Protein AF-A0A951DJC1-F1 (afdb_monomer_lite)

Secondary structure (DSSP, 8-state):
--HHHHTSTHHHHHHHHHHHHHHHHHHHHHHHS-HHHHHHHHHHHHHHHHHHHHHHHTT-S-SSHHHHHHHHHHHHHHTT-TTHHHHHHHHHHHHHHHTTSTT-HHHHHHHS---S-HHHHHHHTSHHHHHHHHHHHHHTT-STT--HHHHHHHHHHHHHHHHHHHHTT-HHHHHHHHHHHHHHIIIIIHHHHHHHHEE-TT---SS--B--SSTT--GGGHHHHHH-TTS-GGG-----SSPBPTTHHHHHHIIIIIS---EEPPPP-----

Foldseek 3Di:
DDPVCCPDLCVLVVLVVLLVVLLVVLVCLLVPPDCVVSVVVNLLSLLVNLVSLLLLLLVQSDPDNVVSLVVQLLCLQLLLVLLLSLLCSLLVVQCLVQPLHPSRPVVVVQPPDDDPDLVVLLVCLFQVVVSVVSLVCLVVCSRVSHDVVSSNSSNVSNVVNCVVCVVVVNNVVVVSSVVSSSCSRRQVVSLLVLQQFWDAPPDLDRGAQAQAPSPPQSSSFVSCCSVVVNRDSVSGDHPDPDGHYNVSSVVSSCCVRRVVRIHTHDHPPPDPD

Radius of gyration: 18.77 Å; chains: 1; bounding box: 51×40×59 Å

pLDDT: mean 81.58, std 13.63, range [37.12, 98.5]

Sequence (273 aa):
MSAALLRSRHAAWLTHGSAAVMTVALFALLLRVPFAYAFVPAVLLTHRIGVMMHEYIHGIPFRRYANCLRVLAFFDGVMLMFGLLELFRATHLSHHRWLNGEGDSAFDNARVKRHPNRVLGALLALEVTQHLKFYWEALHGKHPFARPRRIAFCFAWSCCCIAAWCLIGRADIVWKLLLLTAFTTSVPVSLRGAVEHHAEPGHDGFANEYRTLIPLFNLNRHIHHHEQPALPWYLLEFRTPEPLHPRHYYTYWFRTYVRKELVLMQPMQRARR

Structure (mmCIF, N/CA/C/O backbone):
data_AF-A0A951DJC1-F1
#
_entry.id   AF-A0A951DJC1-F1
#
loop_
_atom_site.group_PDB
_atom_site.id
_atom_site.type_symbol
_atom_site.label_atom_id
_atom_site.label_alt_id
_atom_site.label_comp_id
_atom_site.label_asym_id
_atom_site.label_entity_id
_atom_site.label_seq_id
_atom_site.pdbx_PDB_ins_code
_atom_site.Cartn_x
_atom_site.Cartn_y
_atom_site.Cartn_z
_atom_site.occupancy
_atom_site.B_iso_or_equiv
_atom_site.auth_seq_id
_atom_site.auth_comp_id
_atom_site.auth_asym_id
_atom_site.auth_atom_id
_atom_site.pdbx_PDB_model_num
ATOM 1 N N . MET A 1 1 ? -16.039 -18.453 -9.980 1.00 54.06 1 MET A N 1
ATOM 2 C CA . MET A 1 1 ? -16.720 -17.170 -10.277 1.00 54.06 1 MET A CA 1
ATOM 3 C C . MET A 1 1 ? -16.652 -16.944 -11.785 1.00 54.06 1 MET A C 1
ATOM 5 O O . MET A 1 1 ? -15.575 -17.145 -12.330 1.00 54.06 1 MET A O 1
ATOM 9 N N . SER A 1 2 ? -17.757 -16.648 -12.480 1.00 63.22 2 SER A N 1
ATOM 10 C CA . SER A 1 2 ? -17.756 -16.602 -13.955 1.00 63.22 2 SER A CA 1
ATOM 11 C C . SER A 1 2 ? -17.016 -15.366 -14.491 1.00 63.22 2 SER A C 1
ATOM 13 O O . SER A 1 2 ? -17.148 -14.270 -13.945 1.00 63.22 2 SER A O 1
ATOM 15 N N . ALA A 1 3 ? -16.259 -15.522 -15.584 1.00 61.91 3 ALA A N 1
ATOM 16 C CA . ALA A 1 3 ? -15.541 -14.421 -16.244 1.00 61.91 3 ALA A CA 1
ATOM 17 C C . ALA A 1 3 ? -16.479 -13.269 -16.667 1.00 61.91 3 ALA A C 1
ATOM 19 O O . ALA A 1 3 ? -16.078 -12.106 -16.682 1.00 61.91 3 ALA A O 1
ATOM 20 N N . ALA A 1 4 ? -17.751 -13.580 -16.933 1.00 67.44 4 ALA A N 1
ATOM 21 C CA . ALA A 1 4 ? -18.793 -12.603 -17.234 1.00 67.44 4 ALA A CA 1
ATOM 22 C C . ALA A 1 4 ? -19.083 -11.650 -16.059 1.00 67.44 4 ALA A C 1
ATOM 24 O O . ALA A 1 4 ? -19.261 -10.452 -16.271 1.00 67.44 4 ALA A O 1
ATOM 25 N N . LEU A 1 5 ? -19.080 -12.143 -14.813 1.00 64.88 5 LEU A N 1
ATOM 26 C CA . LEU A 1 5 ? -19.344 -11.314 -13.632 1.00 64.88 5 LEU A CA 1
ATOM 27 C C . LEU A 1 5 ? -18.210 -10.308 -13.390 1.00 64.88 5 LEU A C 1
ATOM 29 O O . LEU A 1 5 ? -18.478 -9.135 -13.125 1.00 64.88 5 LEU A O 1
ATOM 33 N N . LEU A 1 6 ? -16.962 -10.748 -13.579 1.00 64.25 6 LEU A N 1
ATOM 34 C CA . LEU A 1 6 ? -15.753 -9.927 -13.449 1.00 64.25 6 LEU A CA 1
ATOM 35 C C . LEU A 1 6 ? -15.613 -8.846 -14.529 1.00 64.25 6 LEU A C 1
ATOM 37 O O . LEU A 1 6 ? -14.965 -7.835 -14.293 1.00 64.25 6 LEU A O 1
ATOM 41 N N . ARG A 1 7 ? -16.226 -9.032 -15.702 1.00 68.62 7 ARG A N 1
ATOM 42 C CA . ARG A 1 7 ? -16.243 -8.031 -16.784 1.00 68.62 7 ARG A CA 1
ATOM 43 C C . ARG A 1 7 ? -17.477 -7.121 -16.749 1.00 68.62 7 ARG A C 1
ATOM 45 O O . ARG A 1 7 ? -17.614 -6.232 -17.582 1.00 68.62 7 ARG A O 1
ATOM 52 N N . SER A 1 8 ? -18.392 -7.343 -15.805 1.00 74.56 8 SER A N 1
ATOM 53 C CA . SER A 1 8 ? -19.644 -6.591 -15.705 1.00 74.56 8 SER A CA 1
ATOM 54 C C . SER A 1 8 ? -19.524 -5.361 -14.798 1.00 74.56 8 SER A C 1
ATOM 56 O O . SER A 1 8 ? -18.607 -5.242 -13.988 1.00 74.56 8 SER A O 1
ATOM 58 N N . ARG A 1 9 ? -20.540 -4.487 -14.830 1.00 73.31 9 ARG A N 1
ATOM 59 C CA . ARG A 1 9 ? -20.706 -3.378 -13.866 1.00 73.31 9 ARG A CA 1
ATOM 60 C C . ARG A 1 9 ? -20.701 -3.819 -12.392 1.00 73.31 9 ARG A C 1
ATOM 62 O O . ARG A 1 9 ? -20.522 -2.990 -11.506 1.00 73.31 9 ARG A O 1
ATOM 69 N N . HIS A 1 10 ? -20.913 -5.109 -12.123 1.00 77.56 10 HIS A N 1
ATOM 70 C CA . HIS A 1 10 ? -20.914 -5.681 -10.776 1.00 77.56 10 HIS A CA 1
ATOM 71 C C . HIS A 1 10 ? -19.505 -5.894 -10.214 1.00 77.56 10 HIS A C 1
ATOM 73 O O . HIS A 1 10 ? -19.353 -6.100 -9.014 1.00 77.56 10 HIS A O 1
ATOM 79 N N . ALA A 1 11 ? -18.465 -5.784 -11.041 1.00 76.81 11 ALA A N 1
ATOM 80 C CA . ALA A 1 11 ? -17.092 -5.960 -10.596 1.00 76.81 11 ALA A CA 1
ATOM 81 C C . ALA A 1 11 ? -16.640 -4.848 -9.624 1.00 76.81 11 ALA A C 1
ATOM 83 O O . ALA A 1 11 ? -15.939 -5.123 -8.654 1.00 76.81 11 ALA A O 1
ATOM 84 N N . ALA A 1 12 ? -17.133 -3.614 -9.794 1.00 82.38 12 ALA A N 1
ATOM 85 C CA . ALA A 1 12 ? -16.921 -2.535 -8.824 1.00 82.38 12 ALA A CA 1
ATOM 86 C C . ALA A 1 12 ? -17.571 -2.844 -7.463 1.0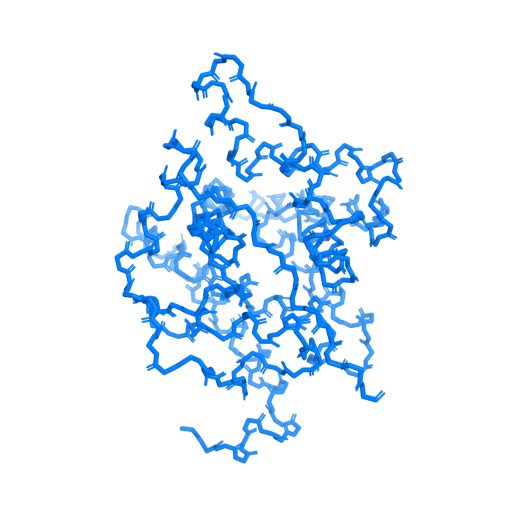0 82.38 12 ALA A C 1
ATOM 88 O O . ALA A 1 12 ? -16.956 -2.647 -6.417 1.00 82.38 12 ALA A O 1
ATOM 89 N N . TRP A 1 13 ? -18.789 -3.399 -7.468 1.00 85.00 13 TRP A N 1
ATOM 90 C CA . TRP A 1 13 ? -19.475 -3.831 -6.246 1.00 85.00 13 TRP A CA 1
ATOM 91 C C . TRP A 1 13 ? -18.718 -4.938 -5.524 1.00 85.00 13 TRP A C 1
ATOM 93 O O . TRP A 1 13 ? -18.621 -4.902 -4.300 1.00 85.00 13 TRP A O 1
ATOM 103 N N . LEU A 1 14 ? -18.130 -5.875 -6.270 1.00 83.25 14 LEU A N 1
ATOM 104 C CA . LEU A 1 14 ? -17.251 -6.886 -5.698 1.00 83.25 14 LEU A CA 1
ATOM 105 C C . LEU A 1 14 ? -16.027 -6.237 -5.038 1.00 83.25 14 LEU A C 1
ATOM 107 O O . LEU A 1 14 ? -15.735 -6.545 -3.890 1.00 83.25 14 LEU A O 1
ATOM 111 N N . THR A 1 15 ? -15.367 -5.282 -5.702 1.00 84.88 15 THR A N 1
ATOM 112 C CA . THR A 1 15 ? -14.230 -4.546 -5.125 1.00 84.88 15 THR A CA 1
ATOM 113 C C . THR A 1 15 ? -14.605 -3.841 -3.817 1.00 84.88 15 THR A C 1
ATOM 115 O O . THR A 1 15 ? -13.888 -3.968 -2.822 1.00 84.88 15 THR A O 1
ATOM 118 N N . HIS A 1 16 ? -15.730 -3.122 -3.785 1.00 89.88 16 HIS A N 1
ATOM 119 C CA . HIS A 1 16 ? -16.200 -2.435 -2.577 1.00 89.88 16 HIS A CA 1
ATOM 120 C C . HIS A 1 16 ? -16.595 -3.417 -1.471 1.00 89.88 16 HIS A C 1
ATOM 122 O O . HIS A 1 16 ? -16.168 -3.258 -0.329 1.00 89.88 16 HIS A O 1
ATOM 128 N N . GLY A 1 17 ? -17.372 -4.447 -1.814 1.00 90.56 17 GLY A N 1
ATOM 129 C CA . GLY A 1 17 ? -17.828 -5.469 -0.877 1.00 90.56 17 GLY A CA 1
ATOM 130 C C . GLY A 1 17 ? -16.662 -6.239 -0.265 1.00 90.56 17 GLY A C 1
ATOM 131 O O . GLY A 1 17 ? -16.597 -6.382 0.951 1.00 90.56 17 GLY A O 1
ATOM 132 N N . SER A 1 18 ? -15.689 -6.660 -1.077 1.00 89.56 18 SER A N 1
ATOM 133 C CA . SER A 1 18 ? -14.478 -7.326 -0.595 1.00 89.56 18 SER A CA 1
ATOM 134 C C . SER A 1 18 ? -13.646 -6.418 0.305 1.00 89.56 18 SER A C 1
ATOM 136 O O . SER A 1 18 ? -13.213 -6.869 1.363 1.00 89.56 18 SER A O 1
ATOM 138 N N . ALA A 1 19 ? -13.451 -5.145 -0.063 1.00 91.19 19 ALA A N 1
ATOM 139 C CA . ALA A 1 19 ? -12.747 -4.191 0.792 1.00 91.19 19 ALA A CA 1
ATOM 140 C C . ALA A 1 19 ? -13.448 -4.050 2.153 1.00 91.19 19 ALA A C 1
ATOM 142 O O . ALA A 1 19 ? -12.807 -4.241 3.182 1.00 91.19 19 ALA A O 1
ATOM 143 N N . ALA A 1 20 ? -14.766 -3.828 2.161 1.00 94.56 20 ALA A N 1
ATOM 144 C CA . ALA A 1 20 ? -15.555 -3.701 3.385 1.00 94.56 20 ALA A CA 1
ATOM 145 C C . ALA A 1 20 ? -15.499 -4.964 4.260 1.00 94.56 20 ALA A C 1
ATOM 147 O O . ALA A 1 20 ? -15.208 -4.868 5.451 1.00 94.56 20 ALA A O 1
ATOM 148 N N . VAL A 1 21 ? -15.717 -6.150 3.680 1.00 95.25 21 VAL A N 1
ATOM 149 C CA . VAL A 1 21 ? -15.676 -7.428 4.411 1.00 95.25 21 VAL A CA 1
ATOM 150 C C . VAL A 1 21 ? -14.300 -7.663 5.031 1.00 95.25 21 VAL A C 1
ATOM 152 O O . VAL A 1 21 ? -14.218 -8.028 6.201 1.00 95.25 21 VAL A O 1
ATOM 155 N N . MET A 1 22 ? -13.214 -7.411 4.293 1.00 95.06 22 MET A N 1
ATOM 156 C CA . MET A 1 22 ? -11.859 -7.574 4.828 1.00 95.06 22 MET A CA 1
ATOM 157 C C . MET A 1 22 ? -11.549 -6.571 5.940 1.00 95.06 22 MET A C 1
ATOM 159 O O . MET A 1 22 ? -10.903 -6.940 6.917 1.00 95.06 22 MET A O 1
ATOM 163 N N . THR A 1 23 ? -12.022 -5.327 5.831 1.00 96.38 23 THR A N 1
ATOM 164 C CA . THR A 1 23 ? -11.871 -4.322 6.893 1.00 96.38 23 THR A CA 1
ATOM 165 C C . THR A 1 23 ? -12.632 -4.721 8.150 1.00 96.38 23 THR A C 1
ATOM 167 O O . THR A 1 23 ? -12.064 -4.696 9.239 1.00 96.38 23 THR A O 1
ATOM 170 N N . VAL A 1 24 ? -13.887 -5.154 8.014 1.00 97.94 24 VAL A N 1
ATOM 171 C CA . VAL A 1 24 ? -14.684 -5.645 9.147 1.00 97.94 24 VAL A CA 1
ATOM 172 C C . VAL A 1 24 ? -14.013 -6.857 9.792 1.00 97.94 24 VAL A C 1
ATOM 174 O O . VAL A 1 24 ? -13.869 -6.890 11.011 1.00 97.94 24 VAL A O 1
ATOM 177 N N . ALA A 1 25 ? -13.541 -7.818 8.992 1.00 97.81 25 ALA A N 1
ATOM 178 C CA . ALA A 1 25 ? -12.820 -8.986 9.490 1.00 97.81 25 ALA A CA 1
ATOM 179 C C . ALA A 1 25 ? -11.527 -8.600 10.225 1.00 97.81 25 ALA A C 1
ATOM 181 O O . ALA A 1 25 ? -11.255 -9.134 11.299 1.00 97.81 25 ALA A O 1
ATOM 182 N N . LEU A 1 26 ? -10.758 -7.643 9.693 1.00 97.62 26 LEU A N 1
ATOM 183 C CA . LEU A 1 26 ? -9.545 -7.135 10.333 1.00 97.62 26 LEU A CA 1
ATOM 184 C C . LEU A 1 26 ? -9.864 -6.565 11.717 1.00 97.62 26 LEU A C 1
ATOM 186 O O . LEU A 1 26 ? -9.275 -6.994 12.706 1.00 97.62 26 LEU A O 1
ATOM 190 N N . PHE A 1 27 ? -10.821 -5.641 11.814 1.00 98.00 27 PHE A N 1
ATOM 191 C CA . PHE A 1 27 ? -11.175 -5.047 13.103 1.00 98.00 27 PHE A CA 1
ATOM 192 C C . PHE A 1 27 ? -11.789 -6.066 14.063 1.00 98.00 27 PHE A C 1
ATOM 194 O O . PHE A 1 27 ? -11.450 -6.056 15.244 1.00 98.00 27 PHE A O 1
ATOM 201 N N . ALA A 1 28 ? -12.616 -6.996 13.580 1.00 98.12 28 ALA A N 1
ATOM 202 C CA . ALA A 1 28 ? -13.135 -8.083 14.404 1.00 98.12 28 ALA A CA 1
ATOM 203 C C . ALA A 1 28 ? -11.998 -8.920 15.016 1.00 98.12 28 ALA A C 1
ATOM 205 O O . ALA A 1 28 ? -12.021 -9.176 16.220 1.00 98.12 28 ALA A O 1
ATOM 206 N N . LEU A 1 29 ? -10.971 -9.270 14.232 1.00 97.69 29 LEU A N 1
ATOM 207 C CA . LEU A 1 29 ? -9.788 -9.976 14.733 1.00 97.69 29 LEU A CA 1
ATOM 208 C C . LEU A 1 29 ? -9.048 -9.161 15.798 1.00 97.69 29 LEU A C 1
ATOM 210 O O . LEU A 1 29 ? -8.772 -9.685 16.874 1.00 97.69 29 LEU A O 1
ATOM 214 N N . LEU A 1 30 ? -8.772 -7.879 15.544 1.00 97.81 30 LEU A N 1
ATOM 215 C CA . LEU A 1 30 ? -8.028 -7.030 16.486 1.00 97.81 30 LEU A CA 1
ATOM 216 C C . LEU A 1 30 ? -8.774 -6.765 17.797 1.00 97.81 30 LEU A C 1
ATOM 218 O O . LEU A 1 30 ? -8.137 -6.560 18.838 1.00 97.81 30 LEU A O 1
ATOM 222 N N . LEU A 1 31 ? -10.107 -6.761 17.740 1.00 97.88 31 LEU A N 1
ATOM 223 C CA . LEU A 1 31 ? -10.978 -6.523 18.884 1.00 97.88 31 LEU A CA 1
ATOM 224 C C . LEU A 1 31 ? -11.231 -7.787 19.714 1.00 97.88 31 LEU A C 1
ATOM 226 O O . LEU A 1 31 ? -11.442 -7.651 20.918 1.00 97.88 31 LEU A O 1
ATOM 230 N N . ARG A 1 32 ? -11.262 -8.975 19.093 1.00 98.00 32 ARG A N 1
ATOM 231 C CA . ARG A 1 32 ? -11.750 -10.219 19.721 1.00 98.00 32 ARG A CA 1
ATOM 232 C C . ARG A 1 32 ? -10.676 -11.268 19.983 1.00 98.00 32 ARG A C 1
ATOM 234 O O . ARG A 1 32 ? -10.875 -12.108 20.853 1.00 98.00 32 ARG A O 1
ATOM 241 N N . VAL A 1 33 ? -9.571 -11.249 19.244 1.00 97.88 33 VAL A N 1
ATOM 242 C CA . VAL A 1 33 ? -8.529 -12.280 19.323 1.00 97.88 33 VAL A CA 1
ATOM 243 C C . VAL A 1 33 ? -7.272 -11.681 19.963 1.00 97.88 33 VAL A C 1
ATOM 245 O O . VAL A 1 33 ? -6.885 -10.564 19.605 1.00 97.88 33 VAL A O 1
ATOM 248 N N . PRO A 1 34 ? -6.598 -12.387 20.896 1.00 97.88 34 PRO A N 1
ATOM 249 C CA . PRO A 1 34 ? -5.318 -11.930 21.424 1.00 97.88 34 PRO A CA 1
ATOM 250 C C . PRO A 1 34 ? -4.332 -11.658 20.287 1.00 97.88 34 PRO A C 1
ATOM 252 O O . PRO A 1 34 ? -4.197 -12.456 19.356 1.00 97.88 34 PRO A O 1
ATOM 255 N N . PHE A 1 35 ? -3.636 -10.523 20.357 1.00 97.81 35 PHE A N 1
ATOM 256 C CA . PHE A 1 35 ? -2.899 -10.005 19.205 1.00 97.81 35 PHE A CA 1
ATOM 257 C C . PHE A 1 35 ? -1.813 -10.956 18.691 1.00 97.81 35 PHE A C 1
ATOM 259 O O . PHE A 1 35 ? -1.618 -11.035 17.485 1.00 97.81 35 PHE A O 1
ATOM 266 N N . ALA A 1 36 ? -1.179 -11.739 19.568 1.00 96.94 36 ALA A N 1
ATOM 267 C CA . ALA A 1 36 ? -0.195 -12.747 19.173 1.00 96.94 36 ALA A CA 1
ATOM 268 C C . ALA A 1 36 ? -0.748 -13.754 18.143 1.00 96.94 36 ALA A C 1
ATOM 270 O O . ALA A 1 36 ? -0.050 -14.111 17.197 1.00 96.94 36 ALA A O 1
ATOM 271 N N . TYR A 1 37 ? -2.017 -14.156 18.276 1.00 97.31 37 TYR A N 1
ATOM 272 C CA . TYR A 1 37 ? -2.683 -15.064 17.335 1.00 97.31 37 TYR A CA 1
ATOM 273 C C . TYR A 1 37 ? -3.344 -14.317 16.173 1.00 97.31 37 TYR A C 1
ATOM 275 O O . TYR A 1 37 ? -3.429 -14.836 15.062 1.00 97.31 37 TYR A O 1
ATOM 283 N N . ALA A 1 38 ? -3.795 -13.082 16.413 1.00 97.00 38 ALA A N 1
ATOM 284 C CA . ALA A 1 38 ? -4.402 -12.242 15.385 1.00 97.00 38 ALA A CA 1
ATOM 285 C C . ALA A 1 38 ? -3.376 -11.667 14.396 1.00 97.00 38 ALA A C 1
ATOM 287 O O . ALA A 1 38 ? -3.757 -11.288 13.293 1.00 97.00 38 ALA A O 1
ATOM 288 N N . PHE A 1 39 ? -2.095 -11.586 14.769 1.00 95.88 39 PHE A N 1
ATOM 289 C CA . PHE A 1 39 ? -1.081 -10.845 14.020 1.00 95.88 39 PHE A CA 1
ATOM 290 C C . PHE A 1 39 ? -0.947 -11.321 12.573 1.00 95.88 39 PHE A C 1
ATOM 292 O O . PHE A 1 39 ? -1.147 -10.537 11.651 1.00 95.88 39 PHE A O 1
ATOM 299 N N . VAL A 1 40 ? -0.670 -12.609 12.356 1.00 92.94 40 VAL A N 1
ATOM 300 C CA . VAL A 1 40 ? -0.492 -13.170 11.007 1.00 92.94 40 VAL A CA 1
ATOM 301 C C . VAL A 1 40 ? -1.741 -12.985 10.129 1.00 92.94 40 VAL A C 1
ATOM 303 O O . VAL A 1 40 ? -1.607 -12.408 9.046 1.00 92.94 40 VAL A O 1
ATOM 306 N N . PRO A 1 41 ? -2.961 -13.389 10.543 1.00 94.06 41 PRO A N 1
ATOM 307 C CA . PRO A 1 41 ? -4.149 -13.164 9.719 1.00 94.06 41 PRO A CA 1
ATOM 308 C C . PRO A 1 41 ? -4.463 -11.672 9.519 1.00 94.06 41 PRO A C 1
ATOM 310 O O . PRO A 1 41 ? -4.916 -11.289 8.440 1.00 94.06 41 PRO A O 1
ATOM 313 N N . ALA A 1 42 ? -4.168 -10.808 10.495 1.00 96.00 42 ALA A N 1
ATOM 314 C CA . ALA A 1 42 ? -4.338 -9.363 10.362 1.00 96.00 42 ALA A CA 1
ATOM 315 C C . ALA A 1 42 ? -3.329 -8.728 9.392 1.00 96.00 42 ALA A C 1
ATOM 317 O O . ALA A 1 42 ? -3.709 -7.834 8.636 1.00 96.00 42 ALA A O 1
ATOM 318 N N . VAL A 1 43 ? -2.078 -9.202 9.348 1.00 92.44 43 VAL A N 1
ATOM 319 C CA . VAL A 1 43 ? -1.088 -8.803 8.330 1.00 92.44 43 VAL A CA 1
ATOM 320 C C . VAL A 1 43 ? -1.579 -9.210 6.946 1.00 92.44 43 VAL A C 1
ATOM 322 O O . VAL A 1 43 ? -1.550 -8.399 6.021 1.00 92.44 43 VAL A O 1
ATOM 325 N N . LEU A 1 44 ? -2.085 -10.440 6.801 1.00 88.88 44 LEU A N 1
ATOM 326 C CA . LEU A 1 44 ? -2.641 -10.909 5.534 1.00 88.88 44 LEU A CA 1
ATOM 327 C C . LEU A 1 44 ? -3.805 -10.019 5.089 1.00 88.88 44 LEU A C 1
ATOM 329 O O . LEU A 1 44 ? -3.774 -9.509 3.972 1.00 88.88 44 LEU A O 1
ATOM 333 N N . LEU A 1 45 ? -4.787 -9.758 5.957 1.00 92.44 45 LEU A N 1
ATOM 334 C CA . LEU A 1 45 ? -5.916 -8.878 5.639 1.00 92.44 45 LEU A CA 1
ATOM 335 C C . LEU A 1 45 ? -5.477 -7.445 5.329 1.00 92.44 45 LEU A C 1
ATOM 337 O O . LEU A 1 45 ? -5.933 -6.883 4.340 1.00 92.44 45 LEU A O 1
ATOM 341 N N . THR A 1 46 ? -4.564 -6.870 6.113 1.00 93.19 46 THR A N 1
ATOM 342 C CA . THR A 1 46 ? -4.010 -5.526 5.875 1.00 93.19 46 THR A CA 1
ATOM 343 C C . THR A 1 46 ? -3.356 -5.441 4.500 1.00 93.19 46 THR A C 1
ATOM 345 O O . THR A 1 46 ? -3.651 -4.535 3.718 1.00 93.19 46 THR A O 1
ATOM 348 N N . HIS A 1 47 ? -2.533 -6.432 4.152 1.00 87.12 47 HIS A N 1
ATOM 349 C CA . HIS A 1 47 ? -1.918 -6.516 2.836 1.00 87.12 47 HIS A CA 1
ATOM 350 C C . HIS A 1 47 ? -2.969 -6.639 1.723 1.00 87.12 47 HIS A C 1
ATOM 352 O O . HIS A 1 47 ? -2.862 -5.955 0.706 1.00 87.12 47 HIS A O 1
ATOM 358 N N . ARG A 1 48 ? -4.021 -7.451 1.922 1.00 85.62 48 ARG A N 1
ATOM 359 C CA . ARG A 1 48 ? -5.137 -7.585 0.967 1.00 85.62 48 ARG A CA 1
ATOM 360 C C . ARG A 1 48 ? -5.952 -6.306 0.811 1.00 85.62 48 ARG A C 1
ATOM 362 O O . ARG A 1 48 ? -6.366 -5.987 -0.297 1.00 85.62 48 ARG A O 1
ATOM 369 N N . ILE A 1 49 ? -6.161 -5.553 1.881 1.00 91.31 49 ILE A N 1
ATOM 370 C CA . ILE A 1 49 ? -6.815 -4.246 1.810 1.00 91.31 49 ILE A CA 1
ATOM 371 C C . ILE A 1 49 ? -5.959 -3.287 0.977 1.00 91.31 49 ILE A C 1
ATOM 373 O O . ILE A 1 49 ? -6.483 -2.680 0.047 1.00 91.31 49 ILE A O 1
ATOM 377 N N . GLY A 1 50 ? -4.648 -3.203 1.233 1.00 88.75 50 GLY A N 1
ATOM 378 C CA . GLY A 1 50 ? -3.732 -2.361 0.447 1.00 88.75 50 GLY A CA 1
ATOM 379 C C . GLY A 1 50 ? -3.705 -2.734 -1.040 1.00 88.75 50 GLY A C 1
ATOM 380 O O . GLY A 1 50 ? -3.722 -1.876 -1.918 1.00 88.75 50 GLY A O 1
ATOM 381 N N . VAL A 1 51 ? -3.767 -4.030 -1.321 1.00 82.38 51 VAL A N 1
ATOM 382 C CA . VAL A 1 51 ? -3.980 -4.601 -2.653 1.00 82.38 51 VAL A CA 1
ATOM 383 C C . VAL A 1 51 ? -5.272 -4.101 -3.304 1.00 82.38 51 VAL A C 1
ATOM 385 O O . VAL A 1 51 ? -5.254 -3.701 -4.459 1.00 82.38 51 VAL A O 1
ATOM 388 N N . MET A 1 52 ? -6.392 -4.073 -2.581 1.00 86.38 52 MET A N 1
ATOM 389 C CA . MET A 1 52 ? -7.641 -3.546 -3.130 1.00 86.38 52 MET A CA 1
ATOM 390 C C . MET A 1 52 ? -7.548 -2.042 -3.352 1.00 86.38 52 MET A C 1
ATOM 392 O O . MET A 1 52 ? -8.100 -1.549 -4.329 1.00 86.38 52 MET A O 1
ATOM 396 N N . MET A 1 53 ? -6.837 -1.316 -2.482 1.00 91.88 53 MET A N 1
ATOM 397 C CA . MET A 1 53 ? -6.606 0.123 -2.632 1.00 91.88 53 MET A CA 1
ATOM 398 C C . MET A 1 53 ? -5.842 0.462 -3.914 1.00 91.88 53 MET A C 1
ATOM 400 O O . MET A 1 53 ? -6.081 1.519 -4.494 1.00 91.88 53 MET A O 1
ATOM 404 N N . HIS A 1 54 ? -5.006 -0.447 -4.417 1.00 88.19 54 HIS A N 1
ATOM 405 C CA . HIS A 1 54 ? -4.321 -0.294 -5.703 1.00 88.19 54 HIS A CA 1
ATOM 406 C C . HIS A 1 54 ? -5.288 -0.052 -6.875 1.00 88.19 54 HIS A C 1
ATOM 408 O O . HIS A 1 54 ? -5.045 0.823 -7.699 1.00 88.19 54 HIS A O 1
ATOM 414 N N . GLU A 1 55 ? -6.456 -0.691 -6.892 1.00 86.56 55 GLU A N 1
ATOM 415 C CA . GLU A 1 55 ? -7.477 -0.436 -7.921 1.00 86.56 55 GLU A CA 1
ATOM 416 C C . GLU A 1 55 ? -8.037 0.993 -7.848 1.00 86.56 55 GLU A C 1
ATOM 418 O O . GLU A 1 55 ? -8.302 1.639 -8.864 1.00 86.56 55 GLU A O 1
ATOM 423 N N . TYR A 1 56 ? -8.194 1.529 -6.634 1.00 92.06 56 TYR A N 1
ATOM 424 C CA . TYR A 1 56 ? -8.644 2.908 -6.429 1.00 92.06 56 TYR A CA 1
ATOM 425 C C . TYR A 1 56 ? -7.551 3.914 -6.806 1.00 92.06 56 TYR A C 1
ATOM 427 O O . TYR A 1 56 ? -7.881 4.996 -7.291 1.00 92.06 56 TYR A O 1
ATOM 435 N N . ILE A 1 57 ? -6.271 3.559 -6.647 1.00 92.44 57 ILE A N 1
ATOM 436 C CA . ILE A 1 57 ? -5.130 4.354 -7.136 1.00 92.44 57 ILE A CA 1
ATOM 437 C C . ILE A 1 57 ? -5.222 4.556 -8.650 1.00 92.44 57 ILE A C 1
ATOM 439 O O . ILE A 1 57 ? -5.005 5.670 -9.121 1.00 92.44 57 ILE A O 1
ATOM 443 N N . HIS A 1 58 ? -5.625 3.524 -9.393 1.00 89.25 58 HIS A N 1
ATOM 444 C CA . HIS A 1 58 ? -5.840 3.599 -10.846 1.00 89.25 58 HIS A CA 1
ATOM 445 C C . HIS A 1 58 ? -7.202 4.154 -11.254 1.00 89.25 58 HIS A C 1
ATOM 447 O O . HIS A 1 58 ? -7.472 4.367 -12.432 1.00 89.25 58 HIS A O 1
ATOM 453 N N . GLY A 1 59 ? -8.076 4.430 -10.288 1.00 90.25 59 GLY A N 1
ATOM 454 C CA . GLY A 1 59 ? -9.382 5.006 -10.566 1.00 90.25 59 GLY A CA 1
ATOM 455 C C . GLY A 1 59 ? -10.407 4.021 -11.126 1.00 90.25 59 GLY A C 1
ATOM 456 O O . GLY A 1 59 ? -11.441 4.460 -11.612 1.00 90.25 59 GLY A O 1
ATOM 457 N N . ILE A 1 60 ? -10.152 2.716 -11.045 1.00 87.62 60 ILE A N 1
ATOM 458 C CA . ILE A 1 60 ? -10.934 1.681 -11.735 1.00 87.62 60 ILE A CA 1
ATOM 459 C C . ILE A 1 60 ? -12.356 1.513 -11.163 1.00 87.62 60 ILE A C 1
ATOM 461 O O . ILE A 1 60 ? -13.307 1.455 -11.946 1.00 87.62 60 ILE A O 1
ATOM 465 N N . PRO A 1 61 ? -12.574 1.468 -9.828 1.00 87.31 61 PRO A N 1
ATOM 466 C CA . PRO A 1 61 ? -13.893 1.134 -9.282 1.00 87.31 61 PRO A CA 1
ATOM 467 C C . PRO A 1 61 ? -14.975 2.201 -9.505 1.00 87.31 61 PRO A C 1
ATOM 469 O O . PRO A 1 61 ? -16.162 1.884 -9.453 1.00 87.31 61 PRO A O 1
ATOM 472 N N . PHE A 1 62 ? -14.603 3.463 -9.759 1.00 88.69 62 PHE A N 1
ATOM 473 C CA . PHE A 1 62 ? -15.559 4.554 -9.962 1.00 88.69 62 PHE A CA 1
ATOM 474 C C . PHE A 1 62 ? -15.305 5.323 -11.255 1.00 88.69 62 PHE A C 1
ATOM 476 O O . PHE A 1 62 ? -14.183 5.695 -11.567 1.00 88.69 62 PHE A O 1
ATOM 483 N N . ARG A 1 63 ? -16.389 5.743 -11.921 1.00 86.06 63 ARG A N 1
ATOM 484 C CA . ARG A 1 63 ? -16.323 6.641 -13.092 1.00 86.06 63 ARG A CA 1
ATOM 485 C C . ARG A 1 63 ? -15.625 7.974 -12.805 1.00 86.06 63 ARG A C 1
ATOM 487 O O . ARG A 1 63 ? -14.998 8.548 -13.684 1.00 86.06 63 ARG A O 1
ATOM 494 N N . ARG A 1 64 ? -15.796 8.511 -11.592 1.00 91.94 64 ARG A N 1
ATOM 495 C CA . ARG A 1 64 ? -15.172 9.768 -11.159 1.00 91.94 64 ARG A CA 1
ATOM 496 C C . ARG A 1 64 ? -14.004 9.451 -10.241 1.00 91.94 64 ARG A C 1
ATOM 498 O O . ARG A 1 64 ? -14.221 9.030 -9.107 1.00 91.94 64 ARG A O 1
ATOM 505 N N . TYR A 1 65 ? -12.792 9.766 -10.686 1.00 92.19 65 TYR A N 1
ATOM 506 C CA . TYR A 1 65 ? -11.570 9.526 -9.915 1.00 92.19 65 TYR A CA 1
ATOM 507 C C . TYR A 1 65 ? -11.585 10.180 -8.523 1.00 92.19 65 TYR A C 1
ATOM 509 O O . TYR A 1 65 ? -11.086 9.613 -7.557 1.00 92.19 65 TYR A O 1
ATOM 517 N N . ALA A 1 66 ? -12.254 11.330 -8.378 1.00 94.62 66 ALA A N 1
ATOM 518 C CA . ALA A 1 66 ? -12.449 11.987 -7.085 1.00 94.62 66 ALA A CA 1
ATOM 519 C C . ALA A 1 66 ? -13.092 11.074 -6.021 1.00 94.62 66 ALA A C 1
ATOM 521 O O . ALA A 1 66 ? -12.754 11.189 -4.845 1.00 94.62 66 ALA A O 1
ATOM 522 N N . ASN A 1 67 ? -13.975 10.150 -6.411 1.00 96.06 67 ASN A N 1
ATOM 523 C CA . ASN A 1 67 ? -14.568 9.190 -5.479 1.00 96.06 67 ASN A CA 1
ATOM 524 C C . ASN A 1 67 ? -13.554 8.126 -5.047 1.00 96.06 67 ASN A C 1
ATOM 526 O O . ASN A 1 67 ? -13.511 7.782 -3.869 1.00 96.06 67 ASN A O 1
ATOM 530 N N . CYS A 1 68 ? -12.686 7.671 -5.954 1.00 94.62 68 CYS A N 1
ATOM 531 C CA . CYS A 1 68 ? -11.589 6.770 -5.601 1.00 94.62 68 CYS A CA 1
ATOM 532 C C . CYS A 1 68 ? -10.648 7.422 -4.585 1.00 94.62 68 CYS A C 1
ATOM 534 O O . CYS A 1 68 ? -10.307 6.812 -3.578 1.00 94.62 68 CYS A O 1
ATOM 536 N N . LEU A 1 69 ? -10.320 8.700 -4.788 1.00 95.69 69 LEU A N 1
ATOM 537 C CA . LEU A 1 69 ? -9.479 9.462 -3.865 1.00 95.69 69 LEU A CA 1
ATOM 538 C C . LEU A 1 69 ? -10.102 9.618 -2.469 1.00 95.69 69 LEU A C 1
ATOM 540 O O . LEU A 1 69 ? -9.368 9.650 -1.487 1.00 95.69 69 LEU A O 1
ATOM 544 N N . ARG A 1 70 ? -11.435 9.709 -2.364 1.00 96.69 70 ARG A N 1
ATOM 545 C CA . ARG A 1 70 ? -12.132 9.725 -1.065 1.00 96.69 70 ARG A CA 1
ATOM 546 C C . ARG A 1 70 ? -12.004 8.388 -0.345 1.00 96.69 70 ARG A C 1
ATOM 548 O O . ARG A 1 70 ? -11.744 8.383 0.851 1.00 96.69 70 ARG A O 1
ATOM 555 N N . VAL A 1 71 ? -12.146 7.275 -1.068 1.00 96.75 71 VAL A N 1
ATOM 556 C CA . VAL A 1 71 ? -11.949 5.938 -0.488 1.00 96.75 71 VAL A CA 1
ATOM 557 C C . VAL A 1 71 ? -10.505 5.755 -0.033 1.00 96.75 71 VAL A C 1
ATOM 559 O O . VAL A 1 71 ? -10.286 5.328 1.094 1.00 96.75 71 VAL A O 1
ATOM 562 N N . LEU A 1 72 ? -9.525 6.157 -0.848 1.00 96.62 72 LEU A N 1
ATOM 563 C CA . LEU A 1 72 ? -8.118 6.131 -0.443 1.00 96.62 72 LEU A CA 1
ATOM 564 C C . LEU A 1 72 ? -7.888 6.954 0.830 1.00 96.62 72 LEU A C 1
ATOM 566 O O . LEU A 1 72 ? -7.301 6.449 1.775 1.00 96.62 72 LEU A O 1
ATOM 570 N N . ALA A 1 73 ? -8.401 8.185 0.902 1.00 96.94 73 ALA A N 1
ATOM 571 C CA . ALA A 1 73 ? -8.244 9.011 2.097 1.00 96.94 73 ALA A CA 1
ATOM 572 C C . ALA A 1 73 ? -8.910 8.391 3.339 1.00 96.94 73 ALA A C 1
ATOM 574 O O . ALA A 1 73 ? -8.333 8.431 4.422 1.00 96.94 73 ALA A O 1
ATOM 575 N N . PHE A 1 74 ? -10.088 7.775 3.185 1.00 97.44 74 PHE A N 1
ATOM 576 C CA . PHE A 1 74 ? -10.750 7.042 4.265 1.00 97.44 74 PHE A CA 1
ATOM 577 C C . PHE A 1 74 ? -9.863 5.912 4.800 1.00 97.44 74 PHE A C 1
ATOM 579 O O . PHE A 1 74 ? -9.616 5.853 6.005 1.00 97.44 74 PHE A O 1
ATOM 586 N N . PHE A 1 75 ? -9.353 5.057 3.907 1.00 97.12 75 PHE A N 1
ATOM 587 C CA . PHE A 1 75 ? -8.496 3.930 4.275 1.00 97.12 75 PHE A CA 1
ATOM 588 C C . PHE A 1 75 ? -7.150 4.366 4.846 1.00 97.12 75 PHE A C 1
ATOM 590 O O . PHE A 1 75 ? -6.658 3.715 5.761 1.00 97.12 75 PHE A O 1
ATOM 597 N N . ASP A 1 76 ? -6.588 5.473 4.361 1.00 96.25 76 ASP A N 1
ATOM 598 C CA . ASP A 1 76 ? -5.352 6.035 4.898 1.00 96.25 76 ASP A CA 1
ATOM 599 C C . ASP A 1 76 ? -5.496 6.335 6.401 1.00 96.25 76 ASP A C 1
ATOM 601 O O . ASP A 1 76 ? -4.710 5.839 7.205 1.00 96.25 76 ASP A O 1
ATOM 605 N N . GLY A 1 77 ? -6.566 7.028 6.807 1.00 96.75 77 GLY A N 1
ATOM 606 C CA . GLY A 1 77 ? -6.788 7.305 8.229 1.00 96.75 77 GLY A CA 1
ATOM 607 C C . GLY A 1 77 ? -7.211 6.092 9.042 1.00 96.75 77 GLY A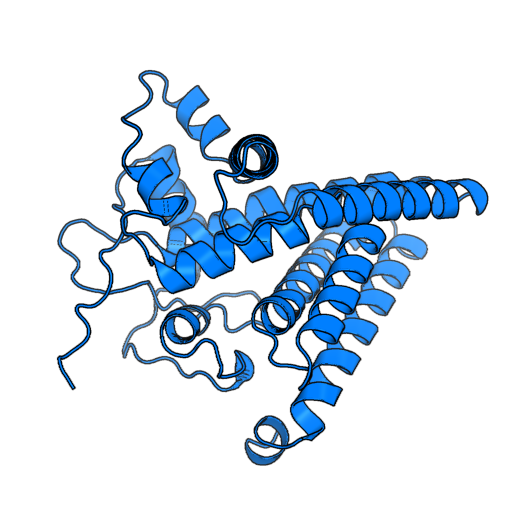 C 1
ATOM 608 O O . GLY A 1 77 ? -6.673 5.879 10.121 1.00 96.75 77 GLY A O 1
ATOM 609 N N . VAL A 1 78 ? -8.119 5.253 8.534 1.00 96.38 78 VAL A N 1
ATOM 610 C CA . VAL A 1 78 ? -8.584 4.062 9.271 1.00 96.38 78 VAL A CA 1
ATOM 611 C C . VAL A 1 78 ? -7.442 3.078 9.545 1.00 96.38 78 VAL A C 1
ATOM 613 O O . VAL A 1 78 ? -7.428 2.436 10.594 1.00 96.38 78 VAL A O 1
ATOM 616 N N . MET A 1 79 ? -6.471 2.985 8.634 1.00 96.06 79 MET A N 1
ATOM 617 C CA . MET A 1 79 ? -5.298 2.112 8.758 1.00 96.06 79 MET A CA 1
ATOM 618 C C . MET A 1 79 ? -4.074 2.827 9.362 1.00 96.06 79 MET A C 1
ATOM 620 O O . MET A 1 79 ? -2.994 2.237 9.419 1.00 96.06 79 MET A O 1
ATOM 624 N N . LEU A 1 80 ? -4.229 4.076 9.824 1.00 96.50 80 LEU A N 1
ATOM 625 C CA . LEU A 1 80 ? -3.171 4.907 10.414 1.00 96.50 80 LEU A CA 1
ATOM 626 C C . LEU A 1 80 ? -1.926 5.017 9.519 1.00 96.50 80 LEU A C 1
ATOM 628 O O . LEU A 1 80 ? -0.804 4.730 9.934 1.00 96.50 80 LEU A O 1
ATOM 632 N N . MET A 1 81 ? -2.138 5.400 8.262 1.00 94.19 81 MET A N 1
ATOM 633 C CA . MET A 1 81 ? -1.094 5.520 7.245 1.00 94.19 81 MET A CA 1
ATOM 634 C C . MET A 1 81 ? -0.527 6.941 7.129 1.00 94.19 81 MET A C 1
ATOM 636 O O . MET A 1 81 ? 0.521 7.123 6.520 1.00 94.19 81 MET A O 1
ATOM 640 N N . PHE A 1 82 ? -1.150 7.944 7.748 1.00 94.94 82 PHE A N 1
ATOM 641 C CA . PHE A 1 82 ? -0.628 9.311 7.868 1.00 94.94 82 PHE A CA 1
ATOM 642 C C . PHE A 1 82 ? -0.314 10.031 6.543 1.00 94.94 82 PHE A C 1
ATOM 644 O O . PHE A 1 82 ? 0.542 10.911 6.495 1.00 94.94 82 PHE A O 1
ATOM 651 N N . GLY A 1 83 ? -1.024 9.699 5.466 1.00 93.38 83 GLY A N 1
ATOM 652 C CA . GLY A 1 83 ? -0.789 10.217 4.116 1.00 93.38 83 GLY A CA 1
ATOM 653 C C . GLY A 1 83 ? 0.062 9.309 3.233 1.00 93.38 83 GLY A C 1
ATOM 654 O O . GLY A 1 83 ? 0.333 9.663 2.080 1.00 93.38 83 GLY A O 1
ATOM 655 N N . LEU A 1 84 ? 0.454 8.132 3.730 1.00 91.50 84 LEU A N 1
ATOM 656 C CA . LEU A 1 84 ? 1.349 7.221 3.025 1.00 91.50 84 LEU A CA 1
ATOM 657 C C . LEU A 1 84 ? 0.668 6.658 1.788 1.00 91.50 84 LEU A C 1
ATOM 659 O O . LEU A 1 84 ? 1.335 6.402 0.794 1.00 91.50 84 LEU A O 1
ATOM 663 N N . LEU A 1 85 ? -0.657 6.505 1.812 1.00 92.81 85 LEU A N 1
ATOM 664 C CA . LEU A 1 85 ? -1.394 5.981 0.674 1.00 92.81 85 LEU A CA 1
ATOM 665 C C . LEU A 1 85 ? -1.484 7.009 -0.460 1.00 92.81 85 LEU A C 1
ATOM 667 O O . LEU A 1 85 ? -1.422 6.632 -1.627 1.00 92.81 85 LEU A O 1
ATOM 671 N N . GLU A 1 86 ? -1.570 8.307 -0.147 1.00 93.31 86 GLU A N 1
ATOM 672 C CA . GLU A 1 86 ? -1.461 9.374 -1.156 1.00 93.31 86 GLU A CA 1
ATOM 673 C C . GLU A 1 86 ? -0.052 9.445 -1.745 1.00 93.31 86 GLU A C 1
ATOM 675 O O . GLU A 1 86 ? 0.105 9.643 -2.953 1.00 93.31 86 GLU A O 1
ATOM 680 N N . LEU A 1 87 ? 0.965 9.280 -0.899 1.00 91.12 87 LEU A N 1
ATOM 681 C CA . LEU A 1 87 ? 2.351 9.260 -1.335 1.00 91.12 87 LEU A CA 1
ATOM 682 C C . LEU A 1 87 ? 2.625 8.060 -2.241 1.00 91.12 87 LEU A C 1
ATOM 684 O O . LEU A 1 87 ? 3.100 8.240 -3.359 1.00 91.12 87 LEU A O 1
ATOM 688 N N . PHE A 1 88 ? 2.228 6.868 -1.797 1.00 89.75 88 PHE A N 1
ATOM 689 C CA . PHE A 1 88 ? 2.309 5.639 -2.573 1.00 89.75 88 PHE A CA 1
ATOM 690 C C . PHE A 1 88 ? 1.535 5.775 -3.885 1.00 89.75 88 PHE A C 1
ATOM 692 O O . PHE A 1 88 ? 2.069 5.463 -4.935 1.00 89.75 88 PHE A O 1
ATOM 699 N N . ARG A 1 89 ? 0.314 6.325 -3.883 1.00 92.56 89 ARG A N 1
ATOM 700 C CA . ARG A 1 89 ? -0.433 6.618 -5.120 1.00 92.56 89 ARG A CA 1
ATOM 701 C C . ARG A 1 89 ? 0.375 7.501 -6.070 1.00 92.56 89 ARG A C 1
ATOM 703 O O . ARG A 1 89 ? 0.389 7.258 -7.273 1.00 92.56 89 ARG A O 1
ATOM 710 N N . ALA A 1 90 ? 1.003 8.553 -5.555 1.00 89.56 90 ALA A N 1
ATOM 711 C CA . ALA A 1 90 ? 1.759 9.488 -6.370 1.00 89.56 90 ALA A CA 1
ATOM 712 C C . ALA A 1 90 ? 3.008 8.852 -6.988 1.00 89.56 90 ALA A C 1
ATOM 714 O O . ALA A 1 90 ? 3.208 8.981 -8.197 1.00 89.56 90 ALA A O 1
ATOM 715 N N . THR A 1 91 ? 3.815 8.157 -6.184 1.00 86.50 91 THR A N 1
ATOM 716 C CA . THR A 1 91 ? 5.015 7.455 -6.656 1.00 86.50 91 THR A CA 1
ATOM 717 C C . THR A 1 91 ? 4.644 6.296 -7.574 1.00 86.50 91 THR A C 1
ATOM 719 O O . THR A 1 91 ? 5.251 6.142 -8.625 1.00 86.50 91 THR A O 1
ATOM 722 N N . HIS A 1 92 ? 3.567 5.569 -7.273 1.00 87.56 92 HIS A N 1
ATOM 723 C CA . HIS A 1 92 ? 3.043 4.484 -8.102 1.00 87.56 92 HIS A CA 1
ATOM 724 C C . HIS A 1 92 ? 2.578 4.975 -9.481 1.00 87.56 92 HIS A C 1
ATOM 726 O O . HIS A 1 92 ? 2.921 4.383 -10.499 1.00 87.56 92 HIS A O 1
ATOM 732 N N . LEU A 1 93 ? 1.853 6.094 -9.569 1.00 87.94 93 LEU A N 1
ATOM 733 C CA . LEU A 1 93 ? 1.484 6.674 -10.871 1.00 87.94 93 LEU A CA 1
ATOM 734 C C . LEU A 1 93 ? 2.695 7.241 -11.628 1.00 87.94 93 LEU A C 1
ATOM 736 O O . LEU A 1 93 ? 2.732 7.160 -12.856 1.00 87.94 93 LEU A O 1
ATOM 740 N N . SER A 1 94 ? 3.687 7.779 -10.908 1.00 85.75 94 SER A N 1
ATOM 741 C CA . SER A 1 94 ? 4.998 8.153 -11.466 1.00 85.75 94 SER A CA 1
ATOM 742 C C . SER A 1 94 ? 5.648 6.944 -12.127 1.00 85.75 94 SER A C 1
ATOM 744 O O . SER A 1 94 ? 5.983 6.975 -13.307 1.00 85.75 94 SER A O 1
ATOM 746 N N . HIS A 1 95 ? 5.716 5.847 -11.383 1.00 84.94 95 HIS A N 1
ATOM 747 C CA . HIS A 1 95 ? 6.276 4.585 -11.818 1.00 84.94 95 HIS A CA 1
ATOM 748 C C . HIS A 1 95 ? 5.534 4.011 -13.034 1.00 84.94 95 HIS A C 1
ATOM 750 O O . HIS A 1 95 ? 6.164 3.590 -13.989 1.00 84.94 95 HIS A O 1
ATOM 756 N N . HIS A 1 96 ? 4.203 4.083 -13.111 1.00 83.56 96 HIS A N 1
ATOM 757 C CA . HIS A 1 96 ? 3.497 3.681 -14.339 1.00 83.56 96 HIS A CA 1
ATOM 758 C C . HIS A 1 96 ? 3.804 4.579 -15.547 1.00 83.56 96 HIS A C 1
ATOM 760 O O . HIS A 1 96 ? 3.804 4.107 -16.684 1.00 83.56 96 HIS A O 1
ATOM 766 N N . ARG A 1 97 ? 4.033 5.878 -15.329 1.00 83.69 97 ARG A N 1
ATOM 767 C CA . ARG A 1 97 ? 4.298 6.836 -16.410 1.00 83.69 97 ARG A CA 1
ATOM 768 C C . ARG A 1 97 ? 5.726 6.740 -16.947 1.00 83.69 97 ARG A C 1
ATOM 770 O O . ARG A 1 97 ? 5.912 6.863 -18.155 1.00 83.69 97 ARG A O 1
ATOM 777 N N . TRP A 1 98 ? 6.696 6.563 -16.055 1.00 83.38 98 TRP A N 1
ATOM 778 C CA . TRP A 1 98 ? 8.133 6.610 -16.344 1.00 83.38 98 TRP A CA 1
ATOM 779 C C . TRP A 1 98 ? 8.858 5.299 -16.062 1.00 83.38 98 TRP A C 1
ATOM 781 O O . TRP A 1 98 ? 10.077 5.314 -15.999 1.00 83.38 98 TRP A O 1
ATOM 791 N N . LEU A 1 99 ? 8.111 4.210 -15.873 1.00 79.19 99 LEU A N 1
ATOM 792 C CA . LEU A 1 99 ? 8.531 2.833 -15.604 1.00 79.19 99 LEU A CA 1
ATOM 793 C C . LEU A 1 99 ? 10.030 2.602 -15.771 1.00 79.19 99 LEU A C 1
ATOM 795 O O . LEU A 1 99 ? 10.509 2.618 -16.897 1.00 79.19 99 LEU A O 1
ATOM 799 N N . ASN A 1 100 ? 10.750 2.424 -14.661 1.00 73.12 100 ASN A N 1
ATOM 800 C CA . ASN A 1 100 ? 12.192 2.164 -14.585 1.00 73.12 100 ASN A CA 1
ATOM 801 C C . ASN A 1 100 ? 13.085 3.102 -15.431 1.00 73.12 100 ASN A C 1
ATOM 803 O O . ASN A 1 100 ? 14.169 2.707 -15.860 1.00 73.12 100 ASN A O 1
ATOM 807 N N . GLY A 1 101 ? 12.654 4.343 -15.660 1.00 74.62 101 GLY A N 1
ATOM 808 C CA . GLY A 1 101 ? 13.371 5.385 -16.394 1.00 74.62 101 GLY A CA 1
ATOM 809 C C . GLY A 1 101 ? 13.403 6.724 -15.649 1.00 74.62 101 GLY A C 1
ATOM 810 O O . GLY A 1 101 ? 12.967 6.838 -14.505 1.00 74.62 101 GLY A O 1
ATOM 811 N N . GLU A 1 102 ? 13.937 7.765 -16.292 1.00 73.62 102 GLU A N 1
ATOM 812 C CA . GLU A 1 102 ? 14.051 9.099 -15.681 1.00 73.62 102 GLU A CA 1
ATOM 813 C C . GLU A 1 102 ? 12.662 9.673 -15.328 1.00 73.62 102 GLU A C 1
ATOM 815 O O . GLU A 1 102 ? 11.791 9.803 -16.189 1.00 73.62 102 GLU A O 1
ATOM 820 N N . GLY A 1 103 ? 12.453 10.002 -14.045 1.00 73.31 103 GLY A N 1
ATOM 821 C CA . GLY A 1 103 ? 11.152 10.401 -13.480 1.00 73.31 103 GLY A CA 1
ATOM 822 C C . GLY A 1 103 ? 10.454 9.312 -12.650 1.00 73.31 103 GLY A C 1
ATOM 823 O O . GLY A 1 103 ? 9.459 9.588 -11.970 1.00 73.31 103 GLY A O 1
ATOM 824 N N . ASP A 1 104 ? 10.975 8.084 -12.661 1.00 77.06 104 ASP A N 1
ATOM 825 C CA . ASP A 1 104 ? 10.593 7.028 -11.729 1.00 77.06 104 ASP A CA 1
ATOM 826 C C . ASP A 1 104 ? 11.466 7.074 -10.465 1.00 77.06 104 ASP A C 1
ATOM 828 O O . ASP A 1 104 ? 12.693 6.982 -10.519 1.00 77.06 104 ASP A O 1
ATOM 832 N N . SER A 1 105 ? 10.825 7.142 -9.298 1.00 68.81 105 SER A N 1
ATOM 833 C CA . SER A 1 105 ? 11.505 7.077 -8.003 1.00 68.81 105 SER A CA 1
ATOM 834 C C . SER A 1 105 ? 12.350 5.809 -7.824 1.00 68.81 105 SER A C 1
ATOM 836 O O . SER A 1 105 ? 13.368 5.844 -7.130 1.00 68.81 105 SER A O 1
ATOM 838 N N . ALA A 1 106 ? 11.959 4.692 -8.453 1.00 67.81 106 ALA A N 1
ATOM 839 C CA . ALA A 1 106 ? 12.736 3.454 -8.426 1.00 67.81 106 ALA A CA 1
ATOM 840 C C . ALA A 1 106 ? 14.046 3.582 -9.224 1.00 67.81 106 ALA A C 1
ATOM 842 O O . ALA A 1 106 ? 15.091 3.097 -8.782 1.00 67.81 106 ALA A O 1
ATOM 843 N N . PHE A 1 107 ? 14.017 4.293 -10.356 1.00 71.94 107 PHE A N 1
ATOM 844 C CA . PHE A 1 107 ? 15.194 4.566 -11.181 1.00 71.94 107 PHE A CA 1
ATOM 845 C C . PHE A 1 107 ? 16.183 5.501 -10.474 1.00 71.94 107 PHE A C 1
ATOM 847 O O . PHE A 1 107 ? 17.386 5.227 -10.449 1.00 71.94 107 PHE A O 1
ATOM 854 N N . ASP A 1 108 ? 15.683 6.554 -9.821 1.00 66.81 108 ASP A N 1
ATOM 855 C CA . ASP A 1 108 ? 16.515 7.478 -9.042 1.00 66.81 108 ASP A CA 1
ATOM 856 C C . ASP A 1 108 ? 17.234 6.756 -7.895 1.00 66.81 108 ASP A C 1
ATOM 858 O O . ASP A 1 108 ? 18.437 6.934 -7.691 1.00 66.81 108 ASP A O 1
ATOM 862 N N . ASN A 1 109 ? 16.527 5.876 -7.178 1.00 65.50 109 ASN A N 1
ATOM 863 C CA . ASN A 1 109 ? 17.116 5.079 -6.102 1.00 65.50 109 ASN A CA 1
ATOM 864 C C . ASN A 1 109 ? 18.151 4.060 -6.618 1.00 65.50 109 ASN A C 1
ATOM 866 O O . ASN A 1 109 ? 19.117 3.775 -5.911 1.00 65.50 109 ASN A O 1
ATOM 870 N N . ALA A 1 110 ? 17.998 3.544 -7.842 1.00 64.44 110 ALA A N 1
ATOM 871 C CA . ALA A 1 110 ? 18.978 2.652 -8.464 1.00 64.44 110 ALA A CA 1
ATOM 872 C C . ALA A 1 110 ? 20.235 3.393 -8.967 1.00 64.44 110 ALA A C 1
ATOM 874 O O . ALA A 1 110 ? 21.338 2.843 -8.904 1.00 64.44 110 ALA A O 1
ATOM 875 N N . ARG A 1 111 ? 20.100 4.647 -9.432 1.00 61.53 111 ARG A N 1
ATOM 876 C CA . ARG A 1 111 ? 21.232 5.501 -9.851 1.00 61.53 111 ARG A CA 1
ATOM 877 C C . ARG A 1 111 ? 22.084 5.988 -8.677 1.00 61.53 111 ARG A C 1
ATOM 879 O O . ARG A 1 111 ? 23.287 6.215 -8.850 1.00 61.53 111 ARG A O 1
ATOM 886 N N . VAL A 1 112 ? 21.501 6.152 -7.486 1.00 55.31 112 VAL A N 1
ATOM 887 C CA . VAL A 1 112 ? 22.235 6.568 -6.280 1.00 55.31 112 VAL A CA 1
ATOM 888 C C . VAL A 1 112 ? 23.091 5.402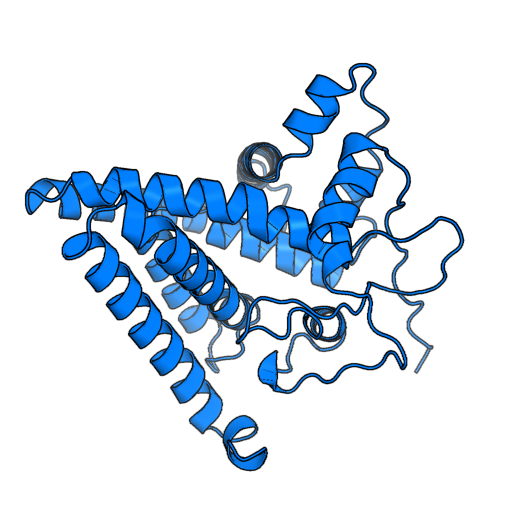 -5.756 1.00 55.31 112 VAL A C 1
ATOM 890 O O . VAL A 1 112 ? 22.678 4.563 -4.966 1.00 55.31 112 VAL A O 1
ATOM 893 N N . LYS A 1 113 ? 24.310 5.375 -6.303 1.00 52.31 113 LYS A N 1
ATOM 894 C CA . LYS A 1 113 ? 25.558 4.659 -5.983 1.00 52.31 113 LYS A CA 1
ATOM 895 C C . LYS A 1 113 ? 25.624 3.819 -4.692 1.00 52.31 113 LYS A C 1
ATOM 897 O O . LYS A 1 113 ? 25.230 4.238 -3.610 1.00 52.31 113 LYS A O 1
ATOM 902 N N . ARG A 1 114 ? 26.316 2.674 -4.831 1.00 52.84 114 ARG A N 1
ATOM 903 C CA . ARG A 1 114 ? 26.847 1.775 -3.783 1.00 52.84 114 ARG A CA 1
ATOM 904 C C . ARG A 1 114 ? 27.184 2.525 -2.487 1.00 52.84 114 ARG A C 1
ATOM 906 O O . ARG A 1 114 ? 28.197 3.218 -2.421 1.00 52.84 114 ARG A O 1
ATOM 913 N N . HIS A 1 115 ? 26.369 2.343 -1.448 1.00 54.59 115 HIS A N 1
ATOM 914 C CA . HIS A 1 115 ? 26.742 2.796 -0.112 1.00 54.59 115 HIS A CA 1
ATOM 915 C C . HIS A 1 115 ? 28.011 2.052 0.339 1.00 54.59 115 HIS A C 1
ATOM 917 O O . HIS A 1 115 ? 28.049 0.822 0.241 1.00 54.59 115 HIS A O 1
ATOM 923 N N . PRO A 1 116 ? 29.037 2.758 0.855 1.00 55.69 116 PRO A N 1
ATOM 924 C CA . PRO A 1 116 ? 30.280 2.126 1.299 1.00 55.69 116 PRO A CA 1
ATOM 925 C C . PRO A 1 116 ? 30.056 1.161 2.476 1.00 55.69 116 PRO A C 1
ATOM 927 O O . PRO A 1 116 ? 30.822 0.221 2.660 1.00 55.69 116 PRO A O 1
ATOM 930 N N . ASN A 1 117 ? 28.972 1.345 3.238 1.00 73.06 117 ASN A N 1
ATOM 931 C CA . ASN A 1 117 ? 28.576 0.476 4.340 1.00 73.06 117 ASN A CA 1
ATOM 932 C C . ASN A 1 117 ? 27.358 -0.387 3.953 1.00 73.06 117 ASN A C 1
ATOM 934 O O . ASN A 1 117 ? 26.262 0.132 3.731 1.00 73.06 117 ASN A O 1
ATOM 938 N N . ARG A 1 118 ? 27.548 -1.714 3.920 1.00 67.88 118 ARG A N 1
ATOM 939 C CA . ARG A 1 118 ? 26.508 -2.701 3.569 1.00 67.88 118 ARG A CA 1
ATOM 940 C C . ARG A 1 118 ? 25.313 -2.687 4.527 1.00 67.88 118 ARG A C 1
ATOM 942 O O . ARG A 1 118 ? 24.188 -2.868 4.075 1.00 67.88 118 ARG A O 1
ATOM 949 N N . VAL A 1 119 ? 25.538 -2.440 5.819 1.00 70.44 119 VAL A N 1
ATOM 950 C CA . VAL A 1 119 ? 24.473 -2.410 6.838 1.00 70.44 119 VAL A CA 1
ATOM 951 C C . VAL A 1 119 ? 23.601 -1.173 6.658 1.00 70.44 119 VAL A C 1
ATOM 953 O O . VAL A 1 119 ? 22.380 -1.280 6.594 1.00 70.44 119 VAL A O 1
ATOM 956 N N . LEU A 1 120 ? 24.226 -0.006 6.486 1.00 68.44 120 LEU A N 1
ATOM 957 C CA . LEU A 1 120 ? 23.502 1.237 6.219 1.00 68.44 120 LEU A CA 1
ATOM 958 C C . LEU A 1 120 ? 22.743 1.164 4.886 1.00 68.44 120 LEU A C 1
ATOM 960 O O . LEU A 1 120 ? 21.597 1.592 4.808 1.00 68.44 120 LEU A O 1
ATOM 964 N N . GLY A 1 121 ? 23.346 0.555 3.860 1.00 64.25 121 GLY A N 1
ATOM 965 C CA . GLY A 1 121 ? 22.683 0.307 2.581 1.00 64.25 121 GLY A CA 1
ATOM 966 C C . GLY A 1 121 ? 21.474 -0.629 2.686 1.00 64.25 121 GLY A C 1
ATOM 967 O O . GLY A 1 121 ? 20.490 -0.405 1.990 1.00 64.25 121 GLY A O 1
ATOM 968 N N . ALA A 1 122 ? 21.515 -1.643 3.556 1.00 65.81 122 ALA A N 1
ATOM 969 C CA . ALA A 1 122 ? 20.379 -2.532 3.807 1.00 65.81 122 ALA A CA 1
ATOM 970 C C . ALA A 1 122 ? 19.256 -1.832 4.592 1.00 65.81 122 ALA A C 1
ATOM 972 O O . ALA A 1 122 ? 18.088 -2.007 4.262 1.00 65.81 122 ALA A O 1
ATOM 973 N N . LEU A 1 123 ? 19.603 -1.001 5.583 1.00 67.19 123 LEU A N 1
ATOM 974 C CA . LEU A 1 123 ? 18.633 -0.217 6.355 1.00 67.19 123 LEU A CA 1
ATOM 975 C C . LEU A 1 123 ? 17.936 0.845 5.498 1.00 67.19 123 LEU A C 1
ATOM 977 O O . LEU A 1 123 ? 16.719 0.957 5.559 1.00 67.19 123 LEU A O 1
ATOM 981 N N . LEU A 1 124 ? 18.684 1.580 4.666 1.00 66.44 124 LEU A N 1
ATOM 982 C CA . LEU A 1 124 ? 18.132 2.585 3.746 1.00 66.44 124 LEU A CA 1
ATOM 983 C C . LEU A 1 124 ? 17.342 1.968 2.580 1.00 66.44 124 LEU A C 1
ATOM 985 O O . LEU A 1 124 ? 16.527 2.645 1.951 1.00 66.44 124 LEU A O 1
ATOM 989 N N . ALA A 1 125 ? 17.580 0.687 2.287 1.00 61.16 125 ALA A N 1
ATOM 990 C CA . ALA A 1 125 ? 16.823 -0.076 1.304 1.00 61.16 125 ALA A CA 1
ATOM 991 C C . ALA A 1 125 ? 15.464 -0.565 1.826 1.00 61.16 125 ALA A C 1
ATOM 993 O O . ALA A 1 125 ? 14.666 -1.058 1.030 1.00 61.16 125 ALA A O 1
ATOM 994 N N . LEU A 1 126 ? 15.185 -0.439 3.127 1.00 65.94 126 LEU A N 1
ATOM 995 C CA . LEU A 1 126 ? 13.855 -0.720 3.649 1.00 65.94 126 LEU A CA 1
ATOM 996 C C . LEU A 1 126 ? 12.865 0.302 3.086 1.00 65.94 126 LEU A C 1
ATOM 998 O O . LEU A 1 126 ? 13.128 1.504 3.062 1.00 65.94 126 LEU A O 1
ATOM 1002 N N . GLU A 1 127 ? 11.690 -0.167 2.674 1.00 67.38 127 GLU A N 1
ATOM 1003 C CA . GLU A 1 127 ? 10.645 0.710 2.147 1.00 67.38 127 GLU A CA 1
ATOM 1004 C C . GLU A 1 127 ? 10.326 1.844 3.127 1.00 67.38 127 GLU A C 1
ATOM 1006 O O . GLU A 1 127 ? 10.213 2.992 2.717 1.00 67.38 127 GLU A O 1
ATOM 1011 N N . VAL A 1 128 ? 10.283 1.588 4.438 1.00 66.31 128 VAL A N 1
ATOM 1012 C CA . VAL A 1 128 ? 9.977 2.628 5.437 1.00 66.31 128 VAL A CA 1
ATOM 1013 C C . VAL A 1 128 ? 10.911 3.848 5.356 1.00 66.31 128 VAL A C 1
ATOM 1015 O O . VAL A 1 128 ? 10.442 4.982 5.446 1.00 66.31 128 VAL A O 1
ATOM 1018 N N . THR A 1 129 ? 12.212 3.654 5.114 1.00 70.25 129 THR A N 1
ATOM 1019 C CA . THR A 1 129 ? 13.162 4.768 4.968 1.00 70.25 129 THR A CA 1
ATOM 1020 C C . THR A 1 129 ? 12.987 5.488 3.636 1.00 70.25 129 THR A C 1
ATOM 1022 O O . THR A 1 129 ? 13.094 6.714 3.586 1.00 70.25 129 THR A O 1
ATOM 1025 N N . GLN A 1 130 ? 12.650 4.756 2.570 1.00 74.38 130 GLN A N 1
ATOM 1026 C CA . GLN A 1 130 ? 12.313 5.359 1.279 1.00 74.38 130 GLN A CA 1
ATOM 1027 C C . GLN A 1 130 ? 11.042 6.204 1.376 1.00 74.38 130 GLN A C 1
ATOM 1029 O O . GLN A 1 130 ? 11.006 7.314 0.860 1.00 74.38 130 GLN A O 1
ATOM 1034 N N . HIS A 1 131 ? 10.035 5.746 2.117 1.00 77.62 131 HIS A N 1
ATOM 1035 C CA . HIS A 1 131 ? 8.795 6.486 2.313 1.00 77.62 131 HIS A CA 1
ATOM 1036 C C . HIS A 1 131 ? 9.007 7.788 3.100 1.00 77.62 131 HIS A C 1
ATOM 1038 O O . HIS A 1 131 ? 8.415 8.803 2.744 1.00 77.62 131 HIS A O 1
ATOM 1044 N N . LEU A 1 132 ? 9.886 7.812 4.112 1.00 80.88 132 LEU A N 1
ATOM 1045 C CA . LEU A 1 132 ? 10.258 9.060 4.801 1.00 80.88 132 LEU A CA 1
ATOM 1046 C C . LEU A 1 132 ? 10.933 10.060 3.853 1.00 80.88 132 LEU A C 1
ATOM 1048 O O . LEU A 1 132 ? 10.583 11.242 3.848 1.00 80.88 132 LEU A O 1
ATOM 1052 N N . LYS A 1 133 ? 11.855 9.581 3.008 1.00 82.69 133 LYS A N 1
ATOM 1053 C CA . LYS A 1 133 ? 12.453 10.392 1.940 1.00 82.69 133 LYS A CA 1
ATOM 1054 C C . LYS A 1 133 ? 11.371 10.911 0.987 1.00 82.69 133 LYS A C 1
ATOM 1056 O O . LYS A 1 133 ? 11.317 12.110 0.736 1.00 82.69 133 LYS A O 1
ATOM 1061 N N . PHE A 1 134 ? 10.477 10.051 0.512 1.00 81.94 134 PHE A N 1
ATOM 1062 C CA . PHE A 1 134 ? 9.409 10.431 -0.411 1.00 81.94 134 PHE A CA 1
ATOM 1063 C C . PHE A 1 134 ? 8.430 11.439 0.204 1.00 81.94 134 PHE A C 1
ATOM 1065 O O . PHE A 1 134 ? 7.966 12.332 -0.499 1.00 81.94 134 PHE A O 1
ATOM 1072 N N . TYR A 1 135 ? 8.151 11.378 1.511 1.00 84.25 135 TYR A N 1
ATOM 1073 C CA . TYR A 1 135 ? 7.366 12.411 2.194 1.00 84.25 135 TYR A CA 1
ATOM 1074 C C . TYR A 1 135 ? 8.041 13.768 2.092 1.00 84.25 135 TYR A C 1
ATOM 1076 O O . TYR A 1 135 ? 7.419 14.746 1.676 1.00 84.25 135 TYR A O 1
ATOM 1084 N N . TRP A 1 136 ? 9.324 13.815 2.445 1.00 85.75 136 TRP A N 1
ATOM 1085 C CA . TRP A 1 136 ? 10.115 15.028 2.334 1.00 85.75 136 TRP A CA 1
ATOM 1086 C C . TRP A 1 136 ? 10.112 15.556 0.895 1.00 85.75 136 TRP A C 1
ATOM 1088 O O . TRP A 1 136 ? 9.797 16.720 0.656 1.00 85.75 136 TRP A O 1
ATOM 1098 N N . GLU A 1 137 ? 10.377 14.693 -0.083 1.00 84.56 137 GLU A N 1
ATOM 1099 C CA . GLU A 1 137 ? 10.409 15.044 -1.504 1.00 84.56 137 GLU A CA 1
ATOM 1100 C C . GLU A 1 137 ? 9.044 15.513 -2.035 1.00 84.56 137 GLU A C 1
ATOM 1102 O O . GLU A 1 137 ? 8.978 16.483 -2.796 1.00 84.56 137 GLU A O 1
ATOM 1107 N N . ALA A 1 138 ? 7.944 14.902 -1.589 1.00 83.81 138 ALA A N 1
ATOM 1108 C CA . ALA A 1 138 ? 6.584 15.299 -1.944 1.00 83.81 138 ALA A CA 1
ATOM 1109 C C . ALA A 1 138 ? 6.229 16.687 -1.402 1.00 83.81 138 ALA A C 1
ATOM 1111 O O . ALA A 1 138 ? 5.612 17.482 -2.115 1.00 83.81 138 ALA A O 1
ATOM 1112 N N . LEU A 1 139 ? 6.637 17.000 -0.169 1.00 82.06 139 LEU A N 1
ATOM 1113 C CA . LEU A 1 139 ? 6.437 18.325 0.426 1.00 82.06 139 LEU A CA 1
ATOM 1114 C C . LEU A 1 139 ? 7.235 19.417 -0.304 1.00 82.06 139 LEU A C 1
ATOM 1116 O O . LEU A 1 139 ? 6.790 20.560 -0.349 1.00 82.06 139 LEU A O 1
ATOM 1120 N N . HIS A 1 140 ? 8.348 19.052 -0.944 1.00 84.75 140 HIS A N 1
ATOM 1121 C CA . HIS A 1 140 ? 9.175 19.947 -1.761 1.00 84.75 140 HIS A CA 1
ATOM 1122 C C . HIS A 1 140 ? 8.830 19.903 -3.261 1.00 84.75 140 HIS A C 1
ATOM 1124 O O . HIS A 1 140 ? 9.586 20.409 -4.086 1.00 84.75 140 HIS A O 1
ATOM 1130 N N . GLY A 1 141 ? 7.701 19.292 -3.637 1.00 79.81 141 GLY A N 1
ATOM 1131 C CA . GLY A 1 141 ? 7.192 19.315 -5.011 1.00 79.81 141 GLY A CA 1
ATOM 1132 C C . GLY A 1 141 ? 7.930 18.413 -6.006 1.00 79.81 141 GLY A C 1
ATOM 1133 O O . GLY A 1 141 ? 7.693 18.533 -7.205 1.00 79.81 141 GLY A O 1
ATOM 1134 N N . LYS A 1 142 ? 8.785 17.490 -5.546 1.00 80.88 142 LYS A N 1
ATOM 1135 C CA . LYS A 1 142 ? 9.535 16.577 -6.430 1.00 80.88 142 LYS A CA 1
ATOM 1136 C C . LYS A 1 142 ? 8.699 15.424 -6.990 1.00 80.88 142 LYS A C 1
ATOM 1138 O O . LYS A 1 142 ? 9.084 14.824 -7.987 1.00 80.88 142 LYS A O 1
ATOM 1143 N N . HIS A 1 143 ? 7.547 15.122 -6.388 1.00 81.38 143 HIS A N 1
ATOM 1144 C CA . HIS A 1 143 ? 6.628 14.100 -6.890 1.00 81.38 143 HIS A CA 1
ATOM 1145 C C . HIS A 1 143 ? 5.426 14.752 -7.592 1.00 81.38 143 HIS A C 1
ATOM 1147 O O . HIS A 1 143 ? 4.533 15.269 -6.917 1.00 81.38 143 HIS A O 1
ATOM 1153 N N . PRO A 1 144 ? 5.340 14.700 -8.936 1.00 80.50 144 PRO A N 1
ATOM 1154 C CA . PRO A 1 144 ? 4.376 15.487 -9.716 1.00 80.50 144 PRO A CA 1
ATOM 1155 C C . PRO A 1 144 ? 2.915 15.100 -9.455 1.00 80.50 144 PRO A C 1
ATOM 1157 O O . PRO A 1 144 ? 1.998 15.903 -9.640 1.00 80.50 144 PRO A O 1
ATOM 1160 N N . PHE A 1 145 ? 2.683 13.866 -9.006 1.00 86.62 145 PHE A N 1
ATOM 1161 C CA . PHE A 1 145 ? 1.355 13.365 -8.672 1.00 86.62 145 PHE A CA 1
ATOM 1162 C C . PHE A 1 145 ? 0.988 13.534 -7.195 1.00 86.62 145 PHE A C 1
ATOM 1164 O O . PHE A 1 145 ? -0.179 13.319 -6.853 1.00 86.62 145 PHE A O 1
ATOM 1171 N N . ALA A 1 146 ? 1.936 13.912 -6.331 1.00 89.88 146 ALA A N 1
ATOM 1172 C CA . ALA A 1 146 ? 1.693 14.091 -4.907 1.00 89.88 146 ALA A CA 1
ATOM 1173 C C . ALA A 1 146 ? 1.046 15.452 -4.651 1.00 89.88 146 ALA A C 1
ATOM 1175 O O . ALA A 1 146 ? 1.410 16.467 -5.246 1.00 89.88 146 ALA A O 1
ATOM 1176 N N . ARG A 1 147 ? 0.055 15.488 -3.758 1.00 92.25 147 ARG A N 1
ATOM 1177 C CA . ARG A 1 147 ? -0.616 16.730 -3.363 1.00 92.25 147 ARG A CA 1
ATOM 1178 C C . ARG A 1 147 ? -0.410 16.960 -1.863 1.00 92.25 147 ARG A C 1
ATOM 1180 O O . ARG A 1 147 ? -1.086 16.294 -1.078 1.00 92.25 147 ARG A O 1
ATOM 1187 N N . PRO A 1 148 ? 0.429 17.934 -1.448 1.00 91.12 148 PRO A N 1
ATOM 1188 C CA . PRO A 1 148 ? 0.710 18.198 -0.033 1.00 91.12 148 PRO A CA 1
ATOM 1189 C C . PRO A 1 148 ? -0.546 18.411 0.816 1.00 91.12 148 PRO A C 1
ATOM 1191 O O . PRO A 1 148 ? -0.658 17.869 1.908 1.00 91.12 148 PRO A O 1
ATOM 1194 N N . ARG A 1 149 ? -1.553 19.114 0.278 1.00 93.00 149 ARG A N 1
ATOM 1195 C CA . ARG A 1 149 ? -2.841 19.317 0.965 1.00 93.00 149 ARG A CA 1
ATOM 1196 C C . ARG A 1 149 ? -3.569 18.004 1.274 1.00 93.00 149 ARG A C 1
ATOM 1198 O O . ARG A 1 149 ? -4.216 17.906 2.308 1.00 93.00 149 ARG A O 1
ATOM 1205 N N . ARG A 1 150 ? -3.474 16.999 0.395 1.00 93.88 150 ARG A N 1
ATOM 1206 C CA . ARG A 1 150 ? -4.100 15.689 0.626 1.00 93.88 150 ARG A CA 1
ATOM 1207 C C . ARG A 1 150 ? -3.294 14.858 1.616 1.00 93.88 150 ARG A C 1
ATOM 1209 O O . ARG A 1 150 ? -3.898 14.227 2.468 1.00 93.88 150 ARG A O 1
ATOM 1216 N N . ILE A 1 151 ? -1.963 14.917 1.544 1.00 93.88 151 ILE A N 1
ATOM 1217 C CA . ILE A 1 151 ? -1.084 14.309 2.552 1.00 93.88 151 ILE A CA 1
ATOM 1218 C C . ILE A 1 151 ? -1.430 14.862 3.941 1.00 93.88 151 ILE A C 1
ATOM 1220 O O . ILE A 1 151 ? -1.734 14.089 4.842 1.00 93.88 151 ILE A O 1
ATOM 1224 N N . ALA A 1 152 ? -1.489 16.189 4.087 1.00 94.19 152 ALA A N 1
ATOM 1225 C CA . ALA A 1 152 ? -1.855 16.843 5.343 1.00 94.19 152 ALA A CA 1
ATOM 1226 C C . ALA A 1 152 ? -3.264 16.452 5.820 1.00 94.19 152 ALA A C 1
ATOM 1228 O O . ALA A 1 152 ? -3.462 16.179 7.001 1.00 94.19 152 ALA A O 1
ATOM 1229 N N . PHE A 1 153 ? -4.236 16.370 4.905 1.00 96.56 153 PHE A N 1
ATOM 1230 C CA . PHE A 1 153 ? -5.583 15.897 5.228 1.00 96.56 153 PHE A CA 1
ATOM 1231 C C . PHE A 1 153 ? -5.585 14.449 5.744 1.00 96.56 153 PHE A C 1
ATOM 1233 O O . PHE A 1 153 ? -6.172 14.178 6.785 1.00 96.56 153 PHE A O 1
ATOM 1240 N N . CYS A 1 154 ? -4.919 13.524 5.049 1.00 96.56 154 CYS A N 1
ATOM 1241 C CA . CYS A 1 154 ? -4.824 12.120 5.457 1.00 96.56 154 CYS A CA 1
ATOM 1242 C C . CYS A 1 154 ? -4.075 11.950 6.789 1.00 96.56 154 CYS A C 1
ATOM 1244 O O . CYS A 1 154 ? -4.457 11.123 7.620 1.00 96.56 154 CYS A O 1
ATOM 1246 N N . PHE A 1 155 ? -3.052 12.774 7.025 1.00 96.38 155 PHE A N 1
ATOM 1247 C CA . PHE A 1 155 ? -2.352 12.847 8.302 1.00 96.38 155 PHE A CA 1
ATOM 1248 C C . PHE A 1 155 ? -3.304 13.255 9.429 1.00 96.38 155 PHE A C 1
ATOM 1250 O O . PHE A 1 155 ? -3.456 12.523 10.406 1.00 96.38 155 PHE A O 1
ATOM 1257 N N . ALA A 1 156 ? -4.009 14.379 9.264 1.00 97.88 156 ALA A N 1
ATOM 1258 C CA . ALA A 1 156 ? -4.995 14.844 10.233 1.00 97.88 156 ALA A CA 1
ATOM 1259 C C . ALA A 1 156 ? -6.098 13.798 10.465 1.00 97.88 156 ALA A C 1
ATOM 1261 O O . ALA A 1 156 ? -6.476 13.540 11.604 1.00 97.88 156 ALA A O 1
ATOM 1262 N N . TRP A 1 157 ? -6.563 13.135 9.403 1.00 98.06 157 TRP A N 1
ATOM 1263 C CA . TRP A 1 157 ? -7.565 12.076 9.495 1.00 98.06 157 TRP A CA 1
ATOM 1264 C C . TRP A 1 157 ? -7.068 10.849 10.279 1.00 98.06 157 TRP A C 1
ATOM 1266 O O . TRP A 1 157 ? -7.811 10.310 11.100 1.00 98.06 157 TRP A O 1
ATOM 1276 N N . SER A 1 158 ? -5.801 10.455 10.112 1.00 98.19 158 SER A N 1
ATOM 1277 C CA . SER A 1 158 ? -5.162 9.416 10.937 1.00 98.19 158 SER A CA 1
ATOM 1278 C C . SER A 1 158 ? -5.124 9.823 12.416 1.00 98.19 158 SER A C 1
ATOM 1280 O O . SER A 1 158 ? -5.495 9.033 13.283 1.00 98.19 158 SER A O 1
ATOM 1282 N N . CYS A 1 159 ? -4.763 11.076 12.719 1.00 98.38 159 CYS A N 1
ATOM 1283 C CA . CYS A 1 159 ? -4.799 11.614 14.085 1.00 98.38 159 CYS A CA 1
ATOM 1284 C C . CYS A 1 159 ? -6.217 11.603 14.681 1.00 98.38 159 CYS A C 1
ATOM 1286 O O . CYS A 1 159 ? -6.390 11.211 15.835 1.00 98.38 159 CYS A O 1
ATOM 1288 N N . CYS A 1 160 ? -7.239 11.974 13.904 1.00 98.50 160 CYS A N 1
ATOM 1289 C CA . CYS A 1 160 ? -8.636 11.886 14.334 1.00 98.50 160 CYS A CA 1
ATOM 1290 C C . CYS A 1 160 ? -9.050 10.439 14.640 1.00 98.50 160 CYS A C 1
ATOM 1292 O O . CYS A 1 160 ? -9.723 10.201 15.640 1.00 98.50 160 CYS A O 1
ATOM 1294 N N . CYS A 1 161 ? -8.621 9.468 13.828 1.00 98.19 161 CYS A N 1
ATOM 1295 C CA . CYS A 1 161 ? -8.889 8.050 14.079 1.00 98.19 161 CYS A CA 1
ATOM 1296 C C . CYS A 1 161 ? -8.210 7.556 15.368 1.00 98.19 161 CYS A C 1
ATOM 1298 O O . CYS A 1 161 ? -8.821 6.807 16.128 1.00 98.19 161 CYS A O 1
ATOM 1300 N N . ILE A 1 162 ? -6.984 8.008 15.660 1.00 98.38 162 ILE A N 1
ATOM 1301 C CA . ILE A 1 162 ? -6.305 7.730 16.939 1.00 98.38 162 ILE A CA 1
ATOM 1302 C C . ILE A 1 162 ? -7.109 8.292 18.106 1.00 98.38 162 ILE A C 1
ATOM 1304 O O . ILE A 1 162 ? -7.407 7.560 19.047 1.00 98.38 162 ILE A O 1
ATOM 1308 N N . ALA A 1 163 ? -7.489 9.570 18.031 1.00 98.50 163 ALA A N 1
ATOM 1309 C CA . ALA A 1 163 ? -8.291 10.209 19.066 1.00 98.50 163 ALA A CA 1
ATOM 1310 C C . ALA A 1 163 ? -9.605 9.447 19.294 1.00 98.50 163 ALA A C 1
ATOM 1312 O O . ALA A 1 163 ? -9.944 9.160 20.437 1.00 98.50 163 ALA A O 1
ATOM 1313 N N . ALA A 1 164 ? -10.291 9.032 18.224 1.00 98.19 164 ALA A N 1
ATOM 1314 C CA . ALA A 1 164 ? -11.511 8.236 18.314 1.00 98.19 164 ALA A CA 1
ATOM 1315 C C . ALA A 1 164 ? -11.289 6.905 19.054 1.00 98.19 164 ALA A C 1
ATOM 1317 O O . ALA A 1 164 ? -12.039 6.605 19.980 1.00 98.19 164 ALA A O 1
ATOM 1318 N N . TRP A 1 165 ? -10.242 6.140 18.711 1.00 98.38 165 TRP A N 1
ATOM 1319 C CA . TRP A 1 165 ? -9.906 4.888 19.404 1.00 98.38 165 TRP A CA 1
ATOM 1320 C C . TRP A 1 165 ? -9.570 5.103 20.884 1.00 98.38 165 TRP A C 1
ATOM 1322 O O . TRP A 1 165 ? -10.010 4.323 21.731 1.00 98.38 165 TRP A O 1
ATOM 1332 N N . CYS A 1 166 ? -8.827 6.163 21.208 1.00 98.00 166 CYS A N 1
ATOM 1333 C CA . CYS A 1 166 ? -8.518 6.523 22.591 1.00 98.00 166 CYS A CA 1
ATOM 1334 C C . CYS A 1 166 ? -9.780 6.900 23.380 1.00 98.00 166 CYS A C 1
ATOM 1336 O O . CYS A 1 166 ? -9.958 6.421 24.497 1.00 98.00 166 CYS A O 1
ATOM 1338 N N . LEU A 1 167 ? -10.674 7.700 22.790 1.00 98.38 167 LEU A N 1
ATOM 1339 C CA . LEU A 1 167 ? -11.914 8.158 23.426 1.00 98.38 167 LEU A CA 1
ATOM 1340 C C . LEU A 1 167 ? -12.865 7.007 23.772 1.00 98.38 167 LEU A C 1
ATOM 1342 O O . LEU A 1 167 ? -13.524 7.059 24.804 1.00 98.38 167 LEU A O 1
ATOM 1346 N N . ILE A 1 168 ? -12.909 5.949 22.958 1.00 98.12 168 ILE A N 1
ATOM 1347 C CA . ILE A 1 168 ? -13.720 4.753 23.250 1.00 98.12 168 ILE A CA 1
ATOM 1348 C C . ILE A 1 168 ? -12.990 3.720 24.127 1.00 98.12 168 ILE A C 1
ATOM 1350 O O . ILE A 1 168 ? -13.427 2.574 24.223 1.00 98.12 168 ILE A O 1
ATOM 1354 N N . GLY A 1 169 ? -11.859 4.088 24.742 1.00 97.75 169 GLY A N 1
ATOM 1355 C CA . GLY A 1 169 ? -11.105 3.223 25.656 1.00 97.75 169 GLY A CA 1
ATOM 1356 C C . GLY A 1 169 ? -10.357 2.075 24.972 1.00 97.75 169 GLY A C 1
ATOM 1357 O O . GLY A 1 169 ? -10.026 1.081 25.613 1.00 97.75 169 GLY A O 1
ATOM 1358 N N . ARG A 1 170 ? -10.092 2.183 23.665 1.00 97.88 170 ARG A N 1
ATOM 1359 C CA . ARG A 1 170 ? -9.470 1.140 22.831 1.00 97.88 170 ARG A CA 1
ATOM 1360 C C . ARG A 1 170 ? -8.158 1.606 22.202 1.00 97.88 170 ARG A C 1
ATOM 1362 O O . ARG A 1 170 ? -7.858 1.315 21.044 1.00 97.88 170 ARG A O 1
ATOM 1369 N N . ALA A 1 171 ? -7.339 2.304 22.988 1.00 97.56 171 ALA A N 1
ATOM 1370 C CA . ALA A 1 171 ? -5.994 2.722 22.584 1.00 97.56 171 ALA A CA 1
ATOM 1371 C C . ALA A 1 171 ? -5.093 1.529 22.192 1.00 97.56 171 ALA A C 1
ATOM 1373 O O . ALA A 1 171 ? -4.139 1.692 21.434 1.00 97.56 171 ALA A O 1
ATOM 1374 N N . ASP A 1 172 ? -5.427 0.310 22.637 1.00 97.81 172 ASP A N 1
ATOM 1375 C CA . ASP A 1 172 ? -4.764 -0.923 22.209 1.00 97.81 172 ASP A CA 1
ATOM 1376 C C . ASP A 1 172 ? -4.837 -1.148 20.691 1.00 97.81 172 ASP A C 1
ATOM 1378 O O . ASP A 1 172 ? -3.922 -1.718 20.107 1.00 97.81 172 ASP A O 1
ATOM 1382 N N . ILE A 1 173 ? -5.901 -0.688 20.030 1.00 98.06 173 ILE A N 1
ATOM 1383 C CA . ILE A 1 173 ? -6.057 -0.825 18.578 1.00 98.06 173 ILE A CA 1
ATOM 1384 C C . ILE A 1 173 ? -5.057 0.053 17.824 1.00 98.06 173 ILE A C 1
ATOM 1386 O O . ILE A 1 173 ? -4.578 -0.349 16.765 1.00 98.06 173 ILE A O 1
ATOM 1390 N N . VAL A 1 174 ? -4.675 1.200 18.389 1.00 98.06 174 VAL A N 1
ATOM 1391 C CA . VAL A 1 174 ? -3.745 2.143 17.756 1.00 98.06 174 VAL A CA 1
ATOM 1392 C C . VAL A 1 174 ? -2.389 1.486 17.526 1.00 98.06 174 VAL A C 1
ATOM 1394 O O . VAL A 1 174 ? -1.939 1.403 16.386 1.00 98.06 174 VAL A O 1
ATOM 1397 N N . TRP A 1 175 ? -1.749 0.958 18.573 1.00 97.50 175 TRP A N 1
ATOM 1398 C CA . TRP A 1 175 ? -0.424 0.349 18.415 1.00 97.50 175 TRP A CA 1
ATOM 1399 C C . TRP A 1 175 ? -0.472 -0.922 17.556 1.00 97.50 175 TRP A C 1
ATOM 1401 O O . TRP A 1 175 ? 0.457 -1.170 16.789 1.00 97.50 175 TRP A O 1
ATOM 1411 N N . LYS A 1 176 ? -1.568 -1.696 17.620 1.00 98.12 176 LYS A N 1
ATOM 1412 C CA . LYS A 1 176 ? -1.772 -2.872 16.760 1.00 98.12 176 LYS A CA 1
ATOM 1413 C C . LYS A 1 176 ? -1.804 -2.472 15.287 1.00 98.12 176 LYS A C 1
ATOM 1415 O O . LYS A 1 176 ? -1.098 -3.075 14.485 1.00 98.12 176 LYS A O 1
ATOM 1420 N N . LEU A 1 177 ? -2.583 -1.446 14.932 1.00 97.50 177 LEU A N 1
ATOM 1421 C CA . LEU A 1 177 ? -2.652 -0.920 13.567 1.00 97.50 177 LEU A CA 1
ATOM 1422 C C . LEU A 1 177 ? -1.306 -0.354 13.111 1.00 97.50 177 LEU A C 1
ATOM 1424 O O . LEU A 1 177 ? -0.861 -0.685 12.018 1.00 97.50 177 LEU A O 1
ATOM 1428 N N . LEU A 1 178 ? -0.621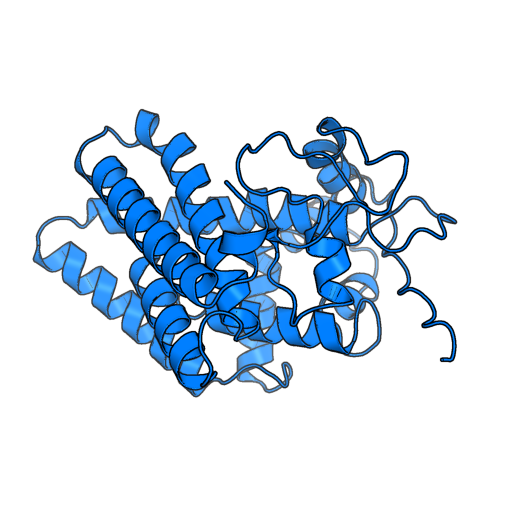 0.425 13.955 1.00 95.56 178 LEU A N 1
ATOM 1429 C CA . LEU A 1 178 ? 0.711 0.953 13.639 1.00 95.56 178 LEU A CA 1
ATOM 1430 C C . LEU A 1 178 ? 1.706 -0.171 13.338 1.00 95.56 178 LEU A C 1
ATOM 1432 O O . LEU A 1 178 ? 2.422 -0.108 12.340 1.00 95.56 178 LEU A O 1
ATOM 1436 N N . LEU A 1 179 ? 1.720 -1.226 14.157 1.00 95.50 179 LEU A N 1
ATOM 1437 C CA . LEU A 1 179 ? 2.596 -2.376 13.954 1.00 95.50 179 LEU A CA 1
ATOM 1438 C C . LEU A 1 179 ? 2.242 -3.147 12.674 1.00 95.50 179 LEU A C 1
ATOM 1440 O O . LEU A 1 179 ? 3.140 -3.524 11.922 1.00 95.50 179 LEU A O 1
ATOM 1444 N N . LEU A 1 180 ? 0.953 -3.348 12.390 1.00 95.31 180 LEU A N 1
ATOM 1445 C CA . LEU A 1 180 ? 0.499 -3.994 11.155 1.00 95.31 180 LEU A CA 1
ATOM 1446 C C . LEU A 1 180 ? 0.864 -3.184 9.914 1.00 95.31 180 LEU A C 1
ATOM 1448 O O . LEU A 1 180 ? 1.370 -3.755 8.947 1.00 95.31 180 LEU A O 1
ATOM 1452 N N . THR A 1 181 ? 0.646 -1.871 9.937 1.00 91.31 181 THR A N 1
ATOM 1453 C CA . THR A 1 181 ? 0.974 -0.963 8.833 1.00 91.31 181 THR A CA 1
ATOM 1454 C C . THR A 1 181 ? 2.485 -0.905 8.612 1.00 91.31 181 THR A C 1
ATOM 1456 O O . THR A 1 181 ? 2.942 -1.069 7.477 1.00 91.31 181 THR A O 1
ATOM 1459 N N . ALA A 1 182 ? 3.274 -0.774 9.684 1.00 89.69 182 ALA A N 1
ATOM 1460 C CA . ALA A 1 182 ? 4.733 -0.771 9.616 1.00 89.69 182 ALA A CA 1
ATOM 1461 C C . ALA A 1 182 ? 5.277 -2.097 9.068 1.00 89.69 182 ALA A C 1
ATOM 1463 O O . ALA A 1 182 ? 6.087 -2.087 8.139 1.00 89.69 182 ALA A O 1
ATOM 1464 N N . PHE A 1 183 ? 4.801 -3.237 9.579 1.00 89.88 183 PHE A N 1
ATOM 1465 C CA . PHE A 1 183 ? 5.233 -4.554 9.113 1.00 89.88 183 PHE A CA 1
ATOM 1466 C C . PHE A 1 183 ? 4.825 -4.802 7.658 1.00 89.88 183 PHE A C 1
ATOM 1468 O O . PHE A 1 183 ? 5.653 -5.212 6.847 1.00 89.88 183 PHE A O 1
ATOM 1475 N N . THR A 1 184 ? 3.571 -4.513 7.301 1.00 88.25 184 THR A N 1
ATOM 1476 C CA . THR A 1 184 ? 3.046 -4.762 5.949 1.00 88.25 184 THR A CA 1
ATOM 1477 C C . THR A 1 184 ? 3.771 -3.924 4.895 1.00 88.25 184 THR A C 1
ATOM 1479 O O . THR A 1 184 ? 4.095 -4.434 3.822 1.00 88.25 184 THR A O 1
ATOM 1482 N N . THR A 1 185 ? 4.068 -2.662 5.212 1.00 82.00 185 THR A N 1
ATOM 1483 C CA . THR A 1 185 ? 4.833 -1.771 4.327 1.00 82.00 185 THR A CA 1
ATOM 1484 C C . THR A 1 185 ? 6.300 -2.195 4.251 1.00 82.00 185 THR A C 1
ATOM 1486 O O . THR A 1 185 ? 6.889 -2.192 3.178 1.00 82.00 185 THR A O 1
ATOM 1489 N N . SER A 1 186 ? 6.902 -2.614 5.367 1.00 79.44 186 SER A N 1
ATOM 1490 C CA . SER A 1 186 ? 8.334 -2.941 5.398 1.00 79.44 186 SER A CA 1
ATOM 1491 C C . SER A 1 186 ? 8.663 -4.310 4.813 1.00 79.44 186 SER A C 1
ATOM 1493 O O . SER A 1 186 ? 9.765 -4.491 4.301 1.00 79.44 186 SER A O 1
ATOM 1495 N N . VAL A 1 187 ? 7.752 -5.281 4.897 1.00 80.38 187 VAL A N 1
ATOM 1496 C CA . VAL A 1 187 ? 8.030 -6.668 4.506 1.00 80.38 187 VAL A CA 1
ATOM 1497 C C . VAL A 1 187 ? 7.284 -7.033 3.214 1.00 80.38 187 VAL A C 1
ATOM 1499 O O . VAL A 1 187 ? 7.930 -6.999 2.168 1.00 80.38 187 VAL A O 1
ATOM 1502 N N . PRO A 1 188 ? 5.964 -7.323 3.197 1.00 78.56 188 PRO A N 1
ATOM 1503 C CA . PRO A 1 188 ? 5.255 -7.695 1.971 1.00 78.56 188 PRO A CA 1
ATOM 1504 C C . PRO A 1 188 ? 5.452 -6.752 0.779 1.00 78.56 188 PRO A C 1
ATOM 1506 O O . PRO A 1 188 ? 5.631 -7.227 -0.343 1.00 78.56 188 PRO A O 1
ATOM 1509 N N . VAL A 1 189 ? 5.414 -5.432 1.000 1.00 77.31 189 VAL A N 1
ATOM 1510 C CA . VAL A 1 189 ? 5.574 -4.446 -0.083 1.00 77.31 189 VAL A CA 1
ATOM 1511 C C . VAL A 1 189 ? 7.017 -4.423 -0.599 1.00 77.31 189 VAL A C 1
ATOM 1513 O O . VAL A 1 189 ? 7.210 -4.500 -1.810 1.00 77.31 189 VAL A O 1
ATOM 1516 N N . SER A 1 190 ? 8.020 -4.433 0.286 1.00 74.75 190 SER A N 1
ATOM 1517 C CA . SER A 1 190 ? 9.435 -4.501 -0.114 1.00 74.75 190 SER A CA 1
ATOM 1518 C C . SER A 1 190 ? 9.776 -5.790 -0.866 1.00 74.75 190 SER A C 1
ATOM 1520 O O . SER A 1 190 ? 10.473 -5.757 -1.879 1.00 74.75 190 SER A O 1
ATOM 1522 N N . LEU A 1 191 ? 9.305 -6.947 -0.372 1.00 78.19 191 LEU A N 1
ATOM 1523 C CA . LEU A 1 191 ? 9.517 -8.245 -1.027 1.00 78.19 191 LEU A CA 1
ATOM 1524 C C . LEU A 1 191 ? 8.942 -8.224 -2.446 1.00 78.19 191 LEU A C 1
ATOM 1526 O O . LEU A 1 191 ? 9.587 -8.676 -3.390 1.00 78.19 191 LEU A O 1
ATOM 1530 N N . ARG A 1 192 ? 7.748 -7.641 -2.593 1.00 78.81 192 ARG A N 1
ATOM 1531 C CA . ARG A 1 192 ? 7.077 -7.464 -3.878 1.00 78.81 192 ARG A CA 1
ATOM 1532 C C . ARG A 1 192 ? 7.903 -6.594 -4.833 1.00 78.81 192 ARG A C 1
ATOM 1534 O O . ARG A 1 192 ? 8.225 -7.059 -5.922 1.00 78.81 192 ARG A O 1
ATOM 1541 N N . GLY A 1 193 ? 8.296 -5.388 -4.417 1.00 77.12 193 GLY A N 1
ATOM 1542 C CA . GLY A 1 193 ? 9.074 -4.471 -5.262 1.00 77.12 193 GLY A CA 1
ATOM 1543 C C . GLY A 1 193 ? 10.420 -5.056 -5.715 1.00 77.12 193 GLY A C 1
ATOM 1544 O O . GLY A 1 193 ? 10.840 -4.854 -6.856 1.00 77.12 193 GLY A O 1
ATOM 1545 N N . ALA A 1 194 ? 11.074 -5.856 -4.863 1.00 78.62 194 ALA A N 1
ATOM 1546 C CA . ALA A 1 194 ? 12.303 -6.560 -5.231 1.00 78.62 194 ALA A CA 1
ATOM 1547 C C . ALA A 1 194 ? 12.091 -7.522 -6.405 1.00 78.62 194 ALA A C 1
ATOM 1549 O O . ALA A 1 194 ? 12.898 -7.545 -7.330 1.00 78.62 194 ALA A O 1
ATOM 1550 N N . VAL A 1 195 ? 11.015 -8.311 -6.359 1.00 79.19 195 VAL A N 1
ATOM 1551 C CA . VAL A 1 195 ? 10.695 -9.295 -7.398 1.00 79.19 195 VAL A CA 1
ATOM 1552 C C . VAL A 1 195 ? 10.198 -8.611 -8.669 1.00 79.19 195 VAL A C 1
ATOM 1554 O O . VAL A 1 195 ? 10.593 -9.008 -9.759 1.00 79.19 195 VAL A O 1
ATOM 1557 N N . GLU A 1 196 ? 9.356 -7.586 -8.550 1.00 77.31 196 GLU A N 1
ATOM 1558 C CA . GLU A 1 196 ? 8.729 -6.923 -9.700 1.00 77.31 196 GLU A CA 1
ATOM 1559 C C . GLU A 1 196 ? 9.737 -6.177 -10.578 1.00 77.31 196 GLU A C 1
ATOM 1561 O O . GLU A 1 196 ? 9.577 -6.155 -11.794 1.00 77.31 196 GLU A O 1
ATOM 1566 N N . HIS A 1 197 ? 10.794 -5.607 -9.992 1.00 78.38 197 HIS A N 1
ATOM 1567 C CA . HIS A 1 197 ? 11.667 -4.681 -10.719 1.00 78.38 197 HIS A CA 1
ATOM 1568 C C . HIS A 1 197 ? 13.102 -5.159 -10.930 1.00 78.38 197 HIS A C 1
ATOM 1570 O O . HIS A 1 197 ? 13.871 -4.431 -11.555 1.00 78.38 197 HIS A O 1
ATOM 1576 N N . HIS A 1 198 ? 13.489 -6.340 -10.436 1.00 81.88 198 HIS A N 1
ATOM 1577 C CA . HIS A 1 198 ? 14.880 -6.791 -10.523 1.00 81.88 198 HIS A CA 1
ATOM 1578 C C . HIS A 1 198 ? 15.033 -8.162 -11.187 1.00 81.88 198 HIS A C 1
ATOM 1580 O O . HIS A 1 198 ? 14.316 -9.108 -10.864 1.00 81.88 198 HIS A O 1
ATOM 1586 N N . ALA A 1 199 ? 16.016 -8.277 -12.080 1.00 81.69 199 ALA A N 1
ATOM 1587 C CA . ALA A 1 199 ? 16.375 -9.507 -12.787 1.00 81.69 199 ALA A CA 1
ATOM 1588 C C . ALA A 1 199 ? 17.854 -9.846 -12.618 1.00 81.69 199 ALA A C 1
ATOM 1590 O O . ALA A 1 199 ? 18.641 -9.056 -12.091 1.00 81.69 199 ALA A O 1
ATOM 1591 N N . GLU A 1 200 ? 18.238 -11.014 -13.125 1.00 84.88 200 GLU A N 1
ATOM 1592 C CA . GLU A 1 200 ? 19.645 -11.331 -13.343 1.00 84.88 200 GLU A CA 1
ATOM 1593 C C . GLU A 1 200 ? 20.232 -10.434 -14.452 1.00 84.88 200 GLU A C 1
ATOM 1595 O O . GLU A 1 200 ? 19.516 -10.055 -15.386 1.00 84.88 200 GLU A O 1
ATOM 1600 N N . PRO A 1 201 ? 21.519 -10.051 -14.365 1.00 82.00 201 PRO A N 1
ATOM 1601 C CA . PRO A 1 201 ? 22.168 -9.261 -15.407 1.00 82.00 201 PRO A CA 1
ATOM 1602 C C . PRO A 1 201 ? 22.074 -9.934 -16.781 1.00 82.00 201 PRO A C 1
ATOM 1604 O O . PRO A 1 201 ? 22.342 -11.125 -16.905 1.00 82.00 201 PRO A O 1
ATOM 1607 N N . GLY A 1 202 ? 21.723 -9.165 -17.814 1.00 73.19 202 GLY A N 1
ATOM 1608 C CA . GLY A 1 202 ? 21.569 -9.681 -19.181 1.00 73.19 202 GLY A CA 1
ATOM 1609 C C . GLY A 1 202 ? 20.232 -10.376 -19.458 1.00 73.19 202 GLY A C 1
ATOM 1610 O O . GLY A 1 202 ? 20.033 -10.863 -20.563 1.00 73.19 202 GLY A O 1
ATOM 1611 N N . HIS A 1 203 ? 19.312 -10.417 -18.489 1.00 72.75 203 HIS A N 1
ATOM 1612 C CA . HIS A 1 203 ? 17.962 -10.913 -18.721 1.00 72.75 203 HIS A CA 1
ATOM 1613 C C . HIS A 1 203 ? 17.107 -9.841 -19.419 1.00 72.75 203 HIS A C 1
ATOM 1615 O O . HIS A 1 203 ? 16.850 -8.779 -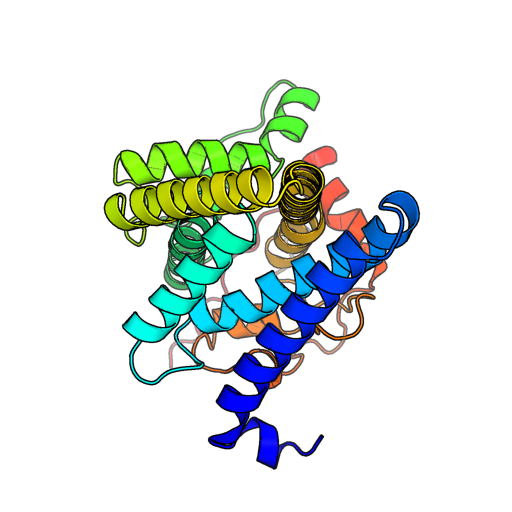18.851 1.00 72.75 203 HIS A O 1
ATOM 1621 N N . ASP A 1 204 ? 16.621 -10.146 -20.624 1.00 64.31 204 ASP A N 1
ATOM 1622 C CA . ASP A 1 204 ? 15.774 -9.245 -21.430 1.00 64.31 204 ASP A CA 1
ATOM 1623 C C . ASP A 1 204 ? 14.334 -9.127 -20.901 1.00 64.31 204 ASP A C 1
ATOM 1625 O O . ASP A 1 204 ? 13.546 -8.292 -21.348 1.00 64.31 204 ASP A O 1
ATOM 1629 N N . GLY A 1 205 ? 13.966 -9.995 -19.956 1.00 58.66 205 GLY A N 1
ATOM 1630 C CA . GLY A 1 205 ? 12.624 -10.060 -19.392 1.00 58.66 205 GLY A CA 1
ATOM 1631 C C . GLY A 1 205 ? 12.251 -8.796 -18.625 1.00 58.66 205 GLY A C 1
ATOM 1632 O O . GLY A 1 205 ? 12.827 -8.479 -17.583 1.00 58.66 205 GLY A O 1
ATOM 1633 N N . PHE A 1 206 ? 11.230 -8.116 -19.133 1.00 64.44 206 PHE A N 1
ATOM 1634 C CA . PHE A 1 206 ? 10.520 -7.072 -18.420 1.00 64.44 206 PHE A CA 1
ATOM 1635 C C . PHE A 1 206 ? 9.684 -7.693 -17.310 1.00 64.44 206 PHE A C 1
ATOM 1637 O O . PHE A 1 206 ? 8.722 -8.385 -17.624 1.00 64.44 206 PHE A O 1
ATOM 1644 N N . ALA A 1 207 ? 10.067 -7.387 -16.066 1.00 64.31 207 ALA A N 1
ATOM 1645 C CA . ALA A 1 207 ? 9.392 -7.708 -14.812 1.00 64.31 207 ALA A CA 1
ATOM 1646 C C . ALA A 1 207 ? 9.095 -9.215 -14.599 1.00 64.31 207 ALA A C 1
ATOM 1648 O O . ALA A 1 207 ? 8.789 -9.985 -15.506 1.00 64.31 207 ALA A O 1
ATOM 1649 N N . ASN A 1 208 ? 9.258 -9.707 -13.370 1.00 68.88 208 ASN A N 1
ATOM 1650 C CA . ASN A 1 208 ? 9.085 -11.140 -13.141 1.00 68.88 208 ASN A CA 1
ATOM 1651 C C . ASN A 1 208 ? 7.602 -11.467 -12.977 1.00 68.88 208 ASN A C 1
ATOM 1653 O O . ASN A 1 208 ? 6.937 -10.930 -12.093 1.00 68.88 208 ASN A O 1
ATOM 1657 N N . GLU A 1 209 ? 7.106 -12.426 -13.753 1.00 70.44 209 GLU A N 1
ATOM 1658 C CA . GLU A 1 209 ? 5.944 -13.207 -13.348 1.00 70.44 209 GLU A CA 1
ATOM 1659 C C . GLU A 1 209 ? 6.412 -14.266 -12.351 1.00 70.44 209 GLU A C 1
ATOM 1661 O O . GLU A 1 209 ? 7.356 -15.012 -12.596 1.00 70.44 209 GLU A O 1
ATOM 1666 N N . TYR A 1 210 ? 5.772 -14.337 -11.194 1.00 65.75 210 TYR A N 1
ATOM 1667 C CA . TYR A 1 210 ? 6.100 -15.292 -10.139 1.00 65.75 210 TYR A CA 1
ATOM 1668 C C . TYR A 1 210 ? 4.822 -15.919 -9.631 1.00 65.75 210 TYR A C 1
ATOM 1670 O O . TYR A 1 210 ? 3.772 -15.325 -9.796 1.00 65.75 210 TYR A O 1
ATOM 1678 N N . ARG A 1 211 ? 4.872 -17.118 -9.048 1.00 66.69 211 ARG A N 1
ATOM 1679 C CA . ARG A 1 211 ? 3.736 -17.712 -8.339 1.00 66.69 211 ARG A CA 1
ATOM 1680 C C . ARG A 1 211 ? 3.856 -17.378 -6.866 1.00 66.69 211 ARG A C 1
ATOM 1682 O O . ARG A 1 211 ? 4.775 -17.846 -6.213 1.00 66.69 211 ARG A O 1
ATOM 1689 N N . THR A 1 212 ? 2.949 -16.587 -6.311 1.00 59.62 212 THR A N 1
ATOM 1690 C CA . THR A 1 212 ? 2.944 -16.316 -4.865 1.00 59.62 212 THR A CA 1
ATOM 1691 C C . THR A 1 212 ? 2.112 -17.308 -4.077 1.00 59.62 212 THR A C 1
ATOM 1693 O O . THR A 1 212 ? 1.043 -17.728 -4.508 1.00 59.62 212 THR A O 1
ATOM 1696 N N . LEU A 1 213 ? 2.610 -17.666 -2.889 1.00 56.50 213 LEU A N 1
ATOM 1697 C CA . LEU A 1 213 ? 1.913 -18.551 -1.952 1.00 56.50 213 LEU A CA 1
ATOM 1698 C C . LEU A 1 213 ? 0.757 -17.869 -1.226 1.00 56.50 213 LEU A C 1
ATOM 1700 O O . LEU A 1 213 ? 0.018 -18.556 -0.536 1.00 56.50 213 LEU A O 1
ATOM 1704 N N . ILE A 1 214 ? 0.594 -16.547 -1.335 1.00 52.59 214 ILE A N 1
ATOM 1705 C CA . ILE A 1 214 ? -0.490 -15.848 -0.646 1.00 52.59 214 ILE A CA 1
ATOM 1706 C C . ILE A 1 214 ? -1.768 -16.085 -1.470 1.00 52.59 214 ILE A C 1
ATOM 1708 O O . ILE A 1 214 ? -1.947 -15.422 -2.498 1.00 52.59 214 ILE A O 1
ATOM 1712 N N . PRO A 1 215 ? -2.690 -16.971 -1.047 1.00 44.66 215 PRO A N 1
ATOM 1713 C CA . PRO A 1 215 ? -3.871 -17.304 -1.832 1.00 44.66 215 PRO A CA 1
ATOM 1714 C C . PRO A 1 215 ? -4.803 -16.094 -1.790 1.00 44.66 215 PRO A C 1
ATOM 1716 O O . PRO A 1 215 ? -5.028 -15.557 -0.706 1.00 44.66 215 PRO A O 1
ATOM 1719 N N . LEU A 1 216 ? -5.245 -15.602 -2.952 1.00 50.75 216 LEU A N 1
ATOM 1720 C CA . LEU A 1 216 ? -6.205 -14.505 -3.226 1.00 50.75 216 LEU A CA 1
ATOM 1721 C C . LEU A 1 216 ? -5.633 -13.379 -4.102 1.00 50.75 216 LEU A C 1
ATOM 1723 O O . LEU A 1 216 ? -6.346 -12.927 -4.990 1.00 50.75 216 LEU A O 1
ATOM 1727 N N . PHE A 1 217 ? -4.376 -12.953 -3.924 1.00 49.62 217 PHE A N 1
ATOM 1728 C CA . PHE A 1 217 ? -3.726 -12.028 -4.866 1.00 49.62 217 PHE A CA 1
ATOM 1729 C C . PHE A 1 217 ? -2.807 -12.825 -5.774 1.00 49.62 217 PHE A C 1
ATOM 1731 O O . PHE A 1 217 ? -1.785 -13.338 -5.329 1.00 49.62 217 PHE A O 1
ATOM 1738 N N . ASN A 1 218 ? -3.174 -12.941 -7.044 1.00 54.97 218 ASN A N 1
ATOM 1739 C CA . ASN A 1 218 ? -2.270 -13.429 -8.073 1.00 54.97 218 ASN A CA 1
ATOM 1740 C C . ASN A 1 218 ? -1.264 -12.275 -8.329 1.00 54.97 218 ASN A C 1
ATOM 1742 O O . ASN A 1 218 ? -1.411 -11.558 -9.314 1.00 54.97 218 ASN A O 1
ATOM 1746 N N . LEU A 1 219 ? -0.311 -12.052 -7.399 1.00 54.56 219 LEU A N 1
ATOM 1747 C CA . LEU A 1 219 ? 0.720 -10.980 -7.413 1.00 54.56 219 LEU A CA 1
ATOM 1748 C C . LEU A 1 219 ? 1.419 -10.906 -8.773 1.00 54.56 219 LEU A C 1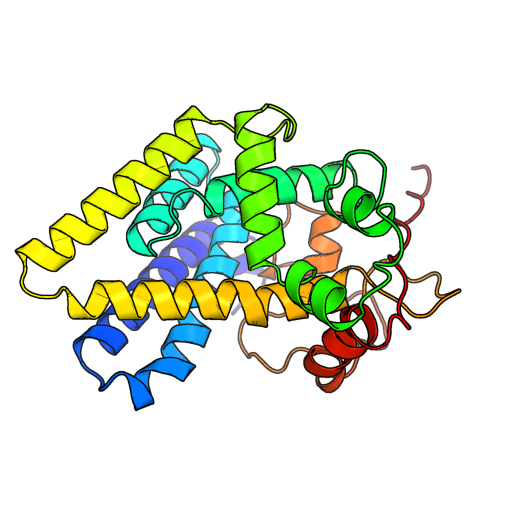
ATOM 1750 O O . LEU A 1 219 ? 1.361 -9.892 -9.444 1.00 54.56 219 LEU A O 1
ATOM 1754 N N . ASN A 1 220 ? 1.950 -12.033 -9.202 1.00 56.28 220 ASN A N 1
ATOM 1755 C CA . ASN A 1 220 ? 1.865 -12.693 -10.495 1.00 56.28 220 ASN A CA 1
ATOM 1756 C C . ASN A 1 220 ? 1.351 -11.903 -11.731 1.00 56.28 220 ASN A C 1
ATOM 1758 O O . ASN A 1 220 ? 1.969 -11.984 -12.783 1.00 56.28 220 ASN A O 1
ATOM 1762 N N . ARG A 1 221 ? 0.221 -11.183 -11.641 1.00 64.12 221 ARG A N 1
ATOM 1763 C CA . ARG A 1 221 ? -0.422 -10.443 -12.744 1.00 64.12 221 ARG A CA 1
ATOM 1764 C C . ARG A 1 221 ? -0.194 -8.930 -12.716 1.00 64.12 221 ARG A C 1
ATOM 1766 O O . ARG A 1 221 ? -0.425 -8.268 -13.723 1.00 64.12 221 ARG A O 1
ATOM 1773 N N . HIS A 1 222 ? 0.211 -8.379 -11.571 1.00 67.88 222 HIS A N 1
ATOM 1774 C CA . HIS A 1 222 ? 0.395 -6.938 -11.347 1.00 67.88 222 HIS A CA 1
ATOM 1775 C C . HIS A 1 222 ? 1.361 -6.310 -12.357 1.00 67.88 222 HIS A C 1
ATOM 1777 O O . HIS A 1 222 ? 1.121 -5.208 -12.834 1.00 67.88 222 HIS A O 1
ATOM 1783 N N . ILE A 1 223 ? 2.347 -7.074 -12.809 1.00 68.94 223 ILE A N 1
ATOM 1784 C CA . ILE A 1 223 ? 3.245 -6.709 -13.899 1.00 68.94 223 ILE A CA 1
ATOM 1785 C C . ILE A 1 223 ? 2.535 -6.247 -15.181 1.00 68.94 223 ILE A C 1
ATOM 1787 O O . ILE A 1 223 ? 2.862 -5.204 -15.744 1.00 68.94 223 ILE A O 1
ATOM 1791 N N . HIS A 1 224 ? 1.506 -6.969 -15.624 1.00 71.06 224 HIS A N 1
ATOM 1792 C CA . HIS A 1 224 ? 0.731 -6.607 -16.814 1.00 71.06 224 HIS A CA 1
ATOM 1793 C C . HIS A 1 224 ? -0.115 -5.365 -16.588 1.00 71.06 224 HIS A C 1
ATOM 1795 O O . HIS A 1 224 ? -0.509 -4.692 -17.541 1.00 71.06 224 HIS A O 1
ATOM 1801 N N . HIS A 1 225 ? -0.377 -5.039 -15.328 1.00 73.81 225 HIS A N 1
ATOM 1802 C CA . HIS A 1 225 ? -1.050 -3.810 -14.973 1.00 73.81 225 HIS A CA 1
ATOM 1803 C C . HIS A 1 225 ? -0.178 -2.586 -15.280 1.00 73.81 225 HIS A C 1
ATOM 1805 O O . HIS A 1 225 ? -0.726 -1.521 -15.550 1.00 73.81 225 HIS A O 1
ATOM 1811 N N . HIS A 1 226 ? 1.159 -2.712 -15.323 1.00 75.19 226 HIS A N 1
ATOM 1812 C CA . HIS A 1 226 ? 2.029 -1.633 -15.813 1.00 75.19 226 HIS A CA 1
ATOM 1813 C C . HIS A 1 226 ? 1.729 -1.258 -17.265 1.00 75.19 226 HIS A C 1
ATOM 1815 O O . HIS A 1 226 ? 1.732 -0.078 -17.611 1.00 75.19 226 HIS A O 1
ATOM 1821 N N . GLU A 1 227 ? 1.393 -2.241 -18.096 1.00 73.81 227 GLU A N 1
ATOM 1822 C CA . GLU A 1 227 ? 1.030 -2.019 -19.494 1.00 73.81 227 GLU A CA 1
ATOM 1823 C C . GLU A 1 227 ? -0.446 -1.657 -19.684 1.00 73.81 227 GLU A C 1
ATOM 1825 O O . GLU A 1 227 ? -0.790 -0.893 -20.586 1.00 73.81 227 GLU A O 1
ATOM 1830 N N . GLN A 1 228 ? -1.324 -2.223 -18.853 1.00 77.00 228 GLN A N 1
ATOM 1831 C CA . GLN A 1 228 ? -2.776 -2.067 -18.935 1.00 77.00 228 GLN A CA 1
ATOM 1832 C C . GLN A 1 228 ? -3.349 -1.563 -17.599 1.00 77.00 228 GLN A C 1
ATOM 1834 O O . GLN A 1 228 ? -4.140 -2.266 -16.967 1.00 77.00 228 GLN A O 1
ATOM 1839 N N . PRO A 1 229 ? -3.007 -0.332 -17.168 1.00 77.94 229 PRO A N 1
ATOM 1840 C CA . PRO A 1 229 ? -3.413 0.196 -15.860 1.00 77.94 229 PRO A CA 1
ATOM 1841 C C . PRO A 1 229 ? -4.925 0.417 -15.732 1.00 77.94 229 PRO A C 1
ATOM 1843 O O . PRO A 1 229 ? -5.444 0.581 -14.638 1.00 77.94 229 PRO A O 1
ATOM 1846 N N . ALA A 1 230 ? -5.658 0.426 -16.848 1.00 78.38 230 ALA A N 1
ATOM 1847 C CA . ALA A 1 230 ? -7.115 0.533 -16.842 1.00 78.38 230 ALA A CA 1
ATOM 1848 C C . ALA A 1 230 ? -7.827 -0.817 -16.632 1.00 78.38 230 ALA A C 1
ATOM 1850 O O . ALA A 1 230 ? -9.038 -0.831 -16.408 1.00 78.38 230 ALA A O 1
ATOM 1851 N N . LEU A 1 231 ? -7.116 -1.946 -16.748 1.00 77.19 231 LEU A N 1
ATOM 1852 C CA . LEU A 1 231 ? -7.706 -3.277 -16.630 1.00 77.19 231 LEU A CA 1
ATOM 1853 C C . LEU A 1 231 ? -7.590 -3.769 -15.179 1.00 77.19 231 LEU A C 1
ATOM 1855 O O . LEU A 1 231 ? -6.465 -3.909 -14.699 1.00 77.19 231 LEU A O 1
ATOM 1859 N N . PRO A 1 232 ? -8.707 -4.080 -14.494 1.00 75.25 232 PRO A N 1
ATOM 1860 C CA . PRO A 1 232 ? -8.663 -4.582 -13.129 1.00 75.25 232 PRO A CA 1
ATOM 1861 C C . PRO A 1 232 ? -7.742 -5.790 -12.968 1.00 75.25 232 PRO A C 1
ATOM 1863 O O . PRO A 1 232 ? -7.755 -6.717 -13.785 1.00 75.25 232 PRO A O 1
ATOM 1866 N N . TRP A 1 233 ? -7.005 -5.832 -11.863 1.00 71.06 233 TRP A N 1
ATOM 1867 C CA . TRP A 1 233 ? -5.994 -6.856 -11.589 1.00 71.06 233 TRP A CA 1
ATOM 1868 C C . TRP A 1 233 ? -6.487 -8.310 -11.696 1.00 71.06 233 TRP A C 1
ATOM 1870 O O . TRP A 1 233 ? -5.771 -9.198 -12.166 1.00 71.06 233 TRP A O 1
ATOM 1880 N N . TYR A 1 234 ? -7.734 -8.577 -11.305 1.00 70.62 234 TYR A N 1
ATOM 1881 C CA . TYR A 1 234 ? -8.335 -9.913 -11.362 1.00 70.62 234 TYR A CA 1
ATOM 1882 C C . TYR A 1 234 ? -8.668 -10.384 -12.791 1.00 70.62 234 TYR A C 1
ATOM 1884 O O . TYR A 1 234 ? -8.962 -11.567 -12.977 1.00 70.62 234 TYR A O 1
ATOM 1892 N N . LEU A 1 235 ? -8.612 -9.501 -13.795 1.00 73.69 235 LEU A N 1
ATOM 1893 C CA . LEU A 1 235 ? -8.809 -9.829 -15.216 1.00 73.69 235 LEU A CA 1
ATOM 1894 C C . LEU A 1 235 ? -7.508 -10.043 -15.991 1.00 73.69 235 LEU A C 1
ATOM 1896 O O . LEU A 1 235 ? -7.562 -10.533 -17.114 1.00 73.69 235 LEU A O 1
ATOM 1900 N N . LEU A 1 236 ? -6.364 -9.670 -15.422 1.00 73.88 236 LEU A N 1
ATOM 1901 C CA . LEU A 1 236 ? -5.058 -9.882 -16.045 1.00 73.88 236 LEU A CA 1
ATOM 1902 C C . LEU A 1 236 ? -4.751 -11.386 -16.126 1.00 73.88 236 LEU A C 1
ATOM 1904 O O . LEU A 1 236 ? -5.332 -12.164 -15.385 1.00 73.88 236 LEU A O 1
ATOM 1908 N N . GLU A 1 237 ? -3.852 -11.830 -16.994 1.00 71.69 237 GLU A N 1
ATOM 1909 C CA . GLU A 1 237 ? -3.448 -13.240 -17.131 1.00 71.69 237 GLU A CA 1
ATOM 1910 C C . GLU A 1 237 ? -1.925 -13.317 -17.179 1.00 71.69 237 GLU A C 1
ATOM 1912 O O . GLU A 1 237 ? -1.306 -12.341 -17.586 1.00 71.69 237 GLU A O 1
ATOM 1917 N N . PHE A 1 238 ? -1.339 -14.437 -16.741 1.00 69.69 238 PHE A N 1
ATOM 1918 C CA . PHE A 1 238 ? 0.097 -14.682 -16.911 1.00 69.69 238 PHE A CA 1
ATOM 1919 C C . PHE A 1 238 ? 0.435 -14.728 -18.402 1.00 69.69 238 PHE A C 1
ATOM 1921 O O . PHE A 1 238 ? -0.324 -15.315 -19.177 1.00 69.69 238 PHE A O 1
ATOM 1928 N N . ARG A 1 239 ? 1.563 -14.145 -18.798 1.00 70.38 239 ARG A N 1
ATOM 1929 C CA . ARG A 1 239 ? 2.067 -14.192 -20.172 1.00 70.38 239 ARG A CA 1
ATOM 1930 C C . ARG A 1 239 ? 3.350 -15.006 -20.304 1.00 70.38 239 ARG A C 1
ATOM 1932 O O . ARG A 1 239 ? 3.679 -15.380 -21.429 1.00 70.38 239 ARG A O 1
ATOM 1939 N N . THR A 1 240 ? 4.061 -15.309 -19.216 1.00 68.25 240 THR A N 1
ATOM 1940 C CA . THR A 1 240 ? 5.233 -16.183 -19.265 1.00 68.25 240 THR A CA 1
ATOM 1941 C C . THR A 1 240 ? 4.808 -17.653 -19.238 1.00 68.25 240 THR A C 1
ATOM 1943 O O . THR A 1 240 ? 3.916 -18.045 -18.478 1.00 68.25 240 THR A O 1
ATOM 1946 N N . PRO A 1 241 ? 5.454 -18.508 -20.050 1.00 68.00 241 PRO A N 1
ATOM 1947 C CA . PRO A 1 241 ? 5.226 -19.949 -19.994 1.00 68.00 241 PRO A CA 1
ATOM 1948 C C . PRO A 1 241 ? 5.701 -20.553 -18.661 1.00 68.00 241 PRO A C 1
ATOM 1950 O O . PRO A 1 241 ? 5.116 -21.523 -18.179 1.00 68.00 241 PRO A O 1
ATOM 1953 N N . GLU A 1 242 ? 6.715 -19.949 -18.029 1.00 74.88 242 GLU A N 1
ATOM 1954 C CA . GLU A 1 242 ? 7.329 -20.422 -16.785 1.00 74.88 242 GLU A CA 1
ATOM 1955 C C . GLU A 1 242 ? 7.457 -19.288 -15.748 1.00 74.88 242 GLU A C 1
ATOM 1957 O O . GLU A 1 242 ? 8.481 -18.606 -15.677 1.00 74.88 242 GLU A O 1
ATOM 1962 N N . PRO A 1 243 ? 6.430 -19.047 -14.915 1.00 75.75 243 PRO A N 1
ATOM 1963 C CA . PRO A 1 243 ? 6.529 -18.074 -13.833 1.00 75.75 243 PRO A CA 1
ATOM 1964 C C . PRO A 1 243 ? 7.480 -18.565 -12.732 1.00 75.75 243 PRO A C 1
ATOM 1966 O O . PRO A 1 243 ? 7.522 -19.752 -12.396 1.00 75.75 243 PRO A O 1
ATOM 1969 N N . LEU A 1 244 ? 8.191 -17.635 -12.094 1.00 76.88 244 LEU A N 1
ATOM 1970 C CA . LEU A 1 244 ? 9.117 -17.916 -10.999 1.00 76.88 244 LEU A CA 1
ATOM 1971 C C . LEU A 1 244 ? 8.450 -18.696 -9.853 1.00 76.88 244 LEU A C 1
ATOM 1973 O O . LEU A 1 244 ? 7.333 -18.407 -9.422 1.00 76.88 244 LEU A O 1
ATOM 1977 N N . HIS A 1 245 ? 9.196 -19.639 -9.279 1.00 79.44 245 HIS A N 1
ATOM 1978 C CA . HIS A 1 245 ? 8.769 -20.403 -8.106 1.00 79.44 245 HIS A CA 1
ATOM 1979 C C . HIS A 1 245 ? 8.519 -19.501 -6.872 1.00 79.44 245 HIS A C 1
ATOM 1981 O O . HIS A 1 245 ? 9.301 -18.575 -6.644 1.00 79.44 245 HIS A O 1
ATOM 1987 N N . PRO A 1 246 ? 7.537 -19.798 -5.990 1.00 75.88 246 PRO A N 1
ATOM 1988 C CA . PRO A 1 246 ? 7.228 -18.950 -4.833 1.00 75.88 246 PRO A CA 1
ATOM 1989 C C . PRO A 1 246 ? 8.378 -18.678 -3.866 1.00 75.88 246 PRO A C 1
ATOM 1991 O O . PRO A 1 246 ? 8.400 -17.644 -3.205 1.00 75.88 246 PRO A O 1
ATOM 1994 N N . ARG A 1 247 ? 9.369 -19.574 -3.806 1.00 78.88 247 ARG A N 1
ATOM 1995 C CA . ARG A 1 247 ? 10.607 -19.369 -3.028 1.00 78.88 247 ARG A CA 1
ATOM 1996 C C . ARG A 1 247 ? 11.309 -18.052 -3.386 1.00 78.88 247 ARG A C 1
ATOM 1998 O O . ARG A 1 247 ? 11.912 -17.425 -2.520 1.00 78.88 247 ARG A O 1
ATOM 2005 N N . HIS A 1 248 ? 11.189 -17.624 -4.644 1.00 78.69 248 HIS A N 1
ATOM 2006 C CA . HIS A 1 248 ? 11.801 -16.402 -5.143 1.00 78.69 248 HIS A CA 1
ATOM 2007 C C . HIS A 1 248 ? 11.235 -15.148 -4.474 1.00 78.69 248 HIS A C 1
ATOM 2009 O O . HIS A 1 248 ? 11.966 -14.173 -4.337 1.00 78.69 248 HIS A O 1
ATOM 2015 N N . TYR A 1 249 ? 10.008 -15.209 -3.942 1.00 74.38 249 TYR A N 1
ATOM 2016 C CA . TYR A 1 249 ? 9.408 -14.120 -3.170 1.00 74.38 249 TYR A CA 1
ATOM 2017 C C . TYR A 1 249 ? 10.262 -13.708 -1.964 1.00 74.38 249 TYR A C 1
ATOM 2019 O O . TYR A 1 249 ? 10.407 -12.525 -1.675 1.00 74.38 249 TYR A O 1
ATOM 2027 N N . TYR A 1 250 ? 10.878 -14.681 -1.289 1.00 76.62 250 TYR A N 1
ATOM 2028 C CA . TYR A 1 250 ? 11.721 -14.426 -0.123 1.00 76.62 250 TYR A CA 1
ATOM 2029 C C . TYR A 1 250 ? 13.186 -14.196 -0.505 1.00 76.62 250 TYR A C 1
ATOM 2031 O O . TYR A 1 250 ? 13.874 -13.390 0.120 1.00 76.62 250 TYR A O 1
ATOM 2039 N N . THR A 1 251 ? 13.685 -14.877 -1.543 1.00 83.31 251 THR A N 1
ATOM 2040 C CA . THR A 1 251 ? 15.109 -14.803 -1.895 1.00 83.31 251 THR A CA 1
ATOM 2041 C C . THR A 1 251 ? 15.465 -13.571 -2.722 1.00 83.31 251 THR A C 1
ATOM 2043 O O . THR A 1 251 ? 16.590 -13.094 -2.610 1.00 83.31 251 THR A O 1
ATOM 2046 N N . TYR A 1 252 ? 14.554 -13.036 -3.544 1.00 82.56 252 TYR A N 1
ATOM 2047 C CA . TYR A 1 252 ? 14.851 -11.878 -4.400 1.00 82.56 252 TYR A CA 1
ATOM 2048 C C . TYR A 1 252 ? 15.166 -10.634 -3.589 1.00 82.56 252 TYR A C 1
ATOM 2050 O O . TYR A 1 252 ? 16.144 -9.965 -3.887 1.00 82.56 252 TYR A O 1
ATOM 2058 N N . TRP A 1 253 ? 14.427 -10.363 -2.512 1.00 83.06 253 TRP A N 1
ATOM 2059 C CA . TRP A 1 253 ? 14.737 -9.231 -1.640 1.00 83.06 253 TRP A CA 1
ATOM 2060 C C . TRP A 1 253 ? 16.166 -9.305 -1.096 1.00 83.06 253 TRP A C 1
ATOM 2062 O O . TRP A 1 253 ? 16.921 -8.337 -1.182 1.00 83.06 253 TRP A O 1
ATOM 2072 N N . PHE A 1 254 ? 16.575 -10.484 -0.620 1.00 82.81 254 PHE A N 1
ATOM 2073 C CA . PHE A 1 254 ? 17.938 -10.704 -0.148 1.00 82.81 254 PHE A CA 1
ATOM 2074 C C . PHE A 1 254 ? 18.963 -10.532 -1.277 1.00 82.81 254 PHE A C 1
ATOM 2076 O O . PHE A 1 254 ? 19.975 -9.853 -1.101 1.00 82.81 254 PHE A O 1
ATOM 2083 N N . ARG A 1 255 ? 18.700 -11.092 -2.463 1.00 86.12 255 ARG A N 1
ATOM 2084 C CA . ARG A 1 255 ? 19.593 -10.973 -3.626 1.00 86.12 255 ARG A CA 1
ATOM 2085 C C . ARG A 1 255 ? 19.700 -9.535 -4.148 1.00 86.12 255 ARG A C 1
ATOM 2087 O O . ARG A 1 255 ? 20.798 -9.114 -4.496 1.00 86.12 255 ARG A O 1
ATOM 2094 N N . THR A 1 256 ? 18.616 -8.765 -4.134 1.00 81.62 256 THR A N 1
ATOM 2095 C CA . THR A 1 256 ? 18.561 -7.361 -4.569 1.00 81.62 256 THR A CA 1
ATOM 2096 C C . THR A 1 256 ? 19.215 -6.426 -3.558 1.00 81.62 256 THR A C 1
ATOM 2098 O O . THR A 1 256 ? 20.083 -5.628 -3.908 1.00 81.62 256 THR A O 1
ATOM 2101 N N . TYR A 1 257 ? 18.820 -6.493 -2.286 1.00 77.62 257 TYR A N 1
ATOM 2102 C CA . TYR A 1 257 ? 19.206 -5.470 -1.313 1.00 77.62 257 TYR A CA 1
ATOM 2103 C C . TYR A 1 257 ? 20.423 -5.846 -0.473 1.00 77.62 257 TYR A C 1
ATOM 2105 O O . TYR A 1 257 ? 21.177 -4.945 -0.107 1.00 77.62 257 TYR A O 1
ATOM 2113 N N . VAL A 1 258 ? 20.663 -7.139 -0.228 1.00 79.31 258 VAL A N 1
ATOM 2114 C CA . VAL A 1 258 ? 21.802 -7.611 0.577 1.00 79.31 258 VAL A CA 1
ATOM 2115 C C . VAL A 1 258 ? 22.959 -8.072 -0.305 1.00 79.31 258 VAL A C 1
ATOM 2117 O O . VAL A 1 258 ? 24.060 -7.536 -0.187 1.00 79.31 258 VAL A O 1
ATOM 2120 N N . ARG A 1 259 ? 22.731 -9.036 -1.210 1.00 82.00 259 ARG A N 1
ATOM 2121 C CA . ARG A 1 259 ? 23.802 -9.571 -2.076 1.00 82.00 259 ARG A CA 1
ATOM 2122 C C . ARG A 1 259 ? 24.132 -8.671 -3.268 1.00 82.00 259 ARG A C 1
ATOM 2124 O O . ARG A 1 259 ? 25.234 -8.778 -3.791 1.00 82.00 259 ARG A O 1
ATOM 2131 N N . LYS A 1 260 ? 23.213 -7.782 -3.667 1.00 79.44 260 LYS A N 1
ATOM 2132 C CA . LYS A 1 260 ? 23.346 -6.882 -4.831 1.00 79.44 260 LYS A CA 1
ATOM 2133 C C . LYS A 1 260 ? 23.625 -7.636 -6.144 1.00 79.44 260 LYS A C 1
ATOM 2135 O O . LYS A 1 260 ? 24.398 -7.171 -6.973 1.00 79.44 260 LYS A O 1
ATOM 2140 N N . GLU A 1 261 ? 23.010 -8.805 -6.311 1.00 87.38 261 GLU A N 1
ATOM 2141 C CA . GLU A 1 261 ? 23.175 -9.674 -7.491 1.00 87.38 261 GLU A CA 1
ATOM 2142 C C . GLU A 1 261 ? 22.221 -9.331 -8.626 1.00 87.38 261 GLU A C 1
ATOM 2144 O O . GLU A 1 261 ? 22.531 -9.571 -9.789 1.00 87.38 261 GLU A O 1
ATOM 2149 N N . LEU A 1 262 ? 21.045 -8.815 -8.273 1.00 85.12 262 LEU A N 1
ATOM 2150 C CA . LEU A 1 262 ? 20.002 -8.482 -9.227 1.00 85.12 262 LEU A CA 1
ATOM 2151 C C . LEU A 1 262 ? 20.102 -7.006 -9.616 1.00 85.12 262 LEU A C 1
ATOM 2153 O O . LEU A 1 262 ? 20.437 -6.154 -8.788 1.00 85.12 262 LEU A O 1
ATOM 2157 N N . VAL A 1 263 ? 19.795 -6.712 -10.874 1.00 83.44 263 VAL A N 1
ATOM 2158 C CA . VAL A 1 263 ? 19.818 -5.364 -11.452 1.00 83.44 263 VAL A CA 1
ATOM 2159 C C . VAL A 1 263 ? 18.406 -4.899 -11.777 1.00 83.44 263 VAL A C 1
ATOM 2161 O O . VAL A 1 263 ? 17.530 -5.724 -12.037 1.00 83.44 263 VAL A O 1
ATOM 2164 N N . LEU A 1 264 ? 18.183 -3.581 -11.753 1.00 81.75 264 LEU A N 1
ATOM 2165 C CA . LEU A 1 264 ? 16.904 -2.994 -12.150 1.00 81.75 264 LEU A CA 1
ATOM 2166 C C . LEU A 1 264 ? 16.620 -3.341 -13.620 1.00 81.75 264 LEU A C 1
ATOM 2168 O O . LEU A 1 264 ? 17.447 -3.080 -14.496 1.00 81.75 264 LEU A O 1
ATOM 2172 N N . MET A 1 265 ? 15.458 -3.933 -13.875 1.00 80.31 265 MET A N 1
ATOM 2173 C CA . MET A 1 265 ? 15.017 -4.321 -15.213 1.00 80.31 265 MET A CA 1
ATOM 2174 C C . MET A 1 265 ? 14.784 -3.103 -16.098 1.00 80.31 265 MET A C 1
ATOM 2176 O O . MET A 1 265 ? 14.261 -2.082 -15.644 1.00 80.31 265 MET A O 1
ATOM 2180 N N . GLN A 1 266 ? 15.103 -3.239 -17.381 1.00 73.81 266 GLN A N 1
ATOM 2181 C CA . GLN A 1 266 ? 14.740 -2.232 -18.369 1.00 73.81 266 GLN A CA 1
ATOM 2182 C C . GLN A 1 266 ? 13.260 -2.378 -18.763 1.00 73.81 266 GLN A C 1
ATOM 2184 O O . GLN A 1 266 ? 12.733 -3.495 -18.788 1.00 73.81 266 GLN A O 1
ATOM 2189 N N . PRO A 1 267 ? 12.564 -1.274 -19.070 1.00 66.44 267 PRO A N 1
ATOM 2190 C CA . PRO A 1 267 ? 11.206 -1.328 -19.608 1.00 66.44 267 PRO A CA 1
ATOM 2191 C C . PRO A 1 267 ? 11.193 -2.064 -20.946 1.00 66.44 267 PRO A C 1
ATOM 2193 O O . PRO A 1 267 ? 12.144 -1.934 -21.720 1.00 66.44 267 PRO A O 1
ATOM 2196 N N . MET A 1 268 ? 10.099 -2.761 -21.280 1.00 62.09 268 MET A N 1
ATOM 2197 C CA . MET A 1 268 ? 9.927 -3.231 -22.659 1.00 62.09 268 MET A CA 1
ATOM 2198 C C . MET A 1 268 ? 10.019 -2.038 -23.604 1.00 62.09 268 MET A C 1
ATOM 2200 O O . MET A 1 268 ? 9.292 -1.050 -23.443 1.00 62.09 268 MET A O 1
ATOM 2204 N N . GLN A 1 269 ? 10.856 -2.148 -24.635 1.00 58.69 269 GLN A N 1
ATOM 2205 C CA . GLN A 1 269 ? 10.727 -1.268 -25.786 1.00 58.69 269 GLN A CA 1
ATOM 2206 C C . GLN A 1 269 ? 9.321 -1.493 -26.339 1.00 58.69 269 GLN A C 1
ATOM 2208 O O . GLN A 1 269 ? 9.001 -2.585 -26.809 1.00 58.69 269 GLN A O 1
ATOM 2213 N N . ARG A 1 270 ? 8.440 -0.490 -26.218 1.00 55.94 270 ARG A N 1
ATOM 2214 C CA . ARG A 1 270 ? 7.110 -0.571 -26.827 1.00 55.94 270 ARG A CA 1
ATOM 2215 C C . ARG A 1 270 ? 7.328 -0.866 -28.304 1.00 55.94 270 ARG A C 1
ATOM 2217 O O . ARG A 1 270 ? 7.920 -0.039 -28.998 1.00 55.94 270 ARG A O 1
ATOM 2224 N N . ALA A 1 271 ? 6.871 -2.029 -28.770 1.00 44.47 271 ALA A N 1
ATOM 2225 C CA . ALA A 1 271 ? 6.802 -2.294 -30.197 1.00 44.47 271 ALA A CA 1
ATOM 2226 C C . ALA A 1 271 ? 6.077 -1.100 -30.824 1.00 44.47 271 ALA A C 1
ATOM 2228 O O . ALA A 1 271 ? 4.980 -0.749 -30.375 1.00 44.47 271 ALA A O 1
ATOM 2229 N N . ARG A 1 272 ? 6.733 -0.420 -31.772 1.00 38.62 272 ARG A N 1
ATOM 2230 C CA . ARG A 1 272 ? 6.118 0.669 -32.533 1.00 38.62 272 ARG A CA 1
ATOM 2231 C C . ARG A 1 272 ? 4.854 0.081 -33.161 1.00 38.62 272 ARG A C 1
ATOM 2233 O O . ARG A 1 272 ? 4.961 -0.787 -34.021 1.00 38.62 272 ARG A O 1
ATOM 2240 N N . ARG A 1 273 ? 3.692 0.458 -32.630 1.00 37.12 273 ARG A N 1
ATOM 2241 C CA . ARG A 1 273 ? 2.399 0.196 -33.258 1.00 37.12 273 ARG A CA 1
ATOM 2242 C C . ARG A 1 273 ? 2.121 1.310 -34.242 1.00 37.12 273 ARG A C 1
ATOM 2244 O O . ARG A 1 273 ? 2.426 2.468 -33.874 1.00 37.12 273 ARG A O 1
#